Protein AF-A0A0J7YPS7-F1 (afdb_monomer_lite)

Foldseek 3Di:
DFDDQADALDKDKWKKKKFKFQAQPLADDDVVVVVLQLVLLVQLCVLLVHDSLQWAPFDWDDPDNGMTMTMTIGHADPDPPGDGRVSSNVSLQVLLQDLPRSNCVDDRNVRADHPVTDMDMDIFMWGDHHDRDIDTDPDSVDHRPPDPPPPPDDDDDPPPPVVVVVVVVVVVVVVVVVVVVVVVVVVVVPPD

Secondary structure (DSSP, 8-state):
-----SSTT-EEEEEEEEEEE--SGGGS--THHHHHHHHHHHHHHHHHT--GGGEEEEEEEE-SSS-EEEEEEEPPPSSSSSPPHHHHHHHHHHHHH-TT-TTTTSGGGGGBPSSSP-EEEEEEEEEEEETTEEEEESSTT-PPPS-TT-TTS-S--TTTHHHHHHHHHHHHHHHHHHHHHHHHHHHGGG--

Organism: Beta vulgaris subsp. vulgaris (NCBI:txid3555)

Radius of gyration: 23.75 Å; chains: 1; bounding box: 94×26×40 Å

Sequence (192 aa):
SFPDINSIGVAFNSWSVALTVFCATCLHPDDQHHGMINDLRLAISSSLNVNEGRITGLQLLANGDITTRFSFLVLPRTSADDPEGDVVAELFSSLMQNISSDLRQNEILQYASPPPTQVTISVVLVRYCGPEVYRVIDDFSEQCPSGILATLANPFNVRSGIIVIILGGFLLAIGSSVLVCTLKKTGKTRYE

pLDDT: mean 80.15, std 17.98, range [37.0, 97.88]

Structure (mmCIF, N/CA/C/O backbone):
data_AF-A0A0J7YPS7-F1
#
_entry.id   AF-A0A0J7YPS7-F1
#
loop_
_atom_site.group_PDB
_atom_site.id
_atom_site.type_symbol
_atom_site.label_atom_id
_atom_site.label_alt_id
_atom_site.label_comp_id
_atom_site.label_asym_id
_atom_site.label_entity_id
_atom_site.label_seq_id
_atom_site.pdbx_PDB_ins_code
_atom_site.Cartn_x
_atom_site.Cartn_y
_atom_site.Cartn_z
_atom_site.occupancy
_atom_site.B_iso_or_equiv
_atom_site.auth_seq_id
_atom_site.auth_comp_id
_atom_site.auth_asym_id
_atom_site.auth_atom_id
_atom_site.pdbx_PDB_model_num
ATOM 1 N N . SER A 1 1 ? -17.293 -1.741 17.509 1.00 73.25 1 SER A N 1
ATOM 2 C CA . SER A 1 1 ? -16.343 -0.684 17.907 1.00 73.25 1 SER A CA 1
ATOM 3 C C . SER A 1 1 ? -15.223 -0.661 16.889 1.00 73.25 1 SER A C 1
ATOM 5 O O . SER A 1 1 ? -14.865 -1.724 16.396 1.00 73.25 1 SER A O 1
ATOM 7 N N . PHE A 1 2 ? -14.725 0.521 16.529 1.00 83.94 2 PHE A N 1
ATOM 8 C CA . PHE A 1 2 ? -13.574 0.642 15.630 1.00 83.94 2 PHE A CA 1
ATOM 9 C C . PHE A 1 2 ? -12.277 0.338 16.391 1.00 83.94 2 PHE A C 1
ATOM 11 O O . PHE A 1 2 ? -12.229 0.594 17.599 1.00 83.94 2 PHE A O 1
ATOM 18 N N . PRO A 1 3 ? -11.256 -0.235 15.732 1.00 80.88 3 PRO A N 1
ATOM 19 C CA . PRO A 1 3 ? -9.961 -0.439 16.361 1.00 80.88 3 PRO A CA 1
ATOM 20 C C . PRO A 1 3 ? -9.304 0.909 16.662 1.00 80.88 3 PRO A C 1
ATOM 22 O O . PRO A 1 3 ? -9.402 1.856 15.880 1.00 80.88 3 PRO A O 1
ATOM 25 N N . ASP A 1 4 ? -8.612 0.983 17.795 1.00 84.25 4 ASP A N 1
ATOM 26 C CA . ASP A 1 4 ? -7.759 2.122 18.100 1.00 84.25 4 ASP A CA 1
ATOM 27 C C . ASP A 1 4 ? -6.447 1.988 17.324 1.00 84.25 4 ASP A C 1
ATOM 29 O O . ASP A 1 4 ? -5.548 1.242 17.710 1.00 84.25 4 ASP A O 1
ATOM 33 N N . ILE A 1 5 ? -6.371 2.692 16.197 1.00 87.88 5 ILE A N 1
ATOM 34 C CA . ILE A 1 5 ? -5.200 2.679 15.317 1.00 87.88 5 ILE A CA 1
ATOM 35 C C . ILE A 1 5 ? -4.160 3.751 15.675 1.00 87.88 5 ILE A C 1
ATOM 37 O O . ILE A 1 5 ? -3.110 3.793 15.045 1.00 87.88 5 ILE A O 1
ATOM 41 N N . ASN A 1 6 ? -4.437 4.600 16.675 1.00 86.38 6 ASN A N 1
ATOM 42 C CA . ASN A 1 6 ? -3.617 5.766 17.028 1.00 86.38 6 ASN A CA 1
ATOM 43 C C . ASN A 1 6 ? -2.982 5.666 18.427 1.00 86.38 6 ASN A C 1
ATOM 45 O O . ASN A 1 6 ? -2.228 6.556 18.828 1.00 86.38 6 ASN A O 1
ATOM 49 N N . SER A 1 7 ? -3.266 4.606 19.185 1.00 87.94 7 SER A N 1
ATOM 50 C CA . SER A 1 7 ? -2.617 4.341 20.471 1.00 87.94 7 SER A CA 1
ATOM 51 C C . SER A 1 7 ? -1.312 3.570 20.301 1.00 87.94 7 SER A C 1
ATOM 53 O O . SER A 1 7 ? -1.265 2.487 19.714 1.00 87.94 7 SER A O 1
ATOM 55 N N . ILE A 1 8 ? -0.222 4.136 20.829 1.00 87.12 8 ILE A N 1
ATOM 56 C CA . ILE A 1 8 ? 1.128 3.564 20.712 1.00 87.12 8 ILE A CA 1
ATOM 57 C C . ILE A 1 8 ? 1.156 2.150 21.299 1.00 87.12 8 ILE A C 1
ATOM 59 O O . ILE A 1 8 ? 0.712 1.915 22.420 1.00 87.12 8 ILE A O 1
ATOM 63 N N . GLY A 1 9 ? 1.712 1.211 20.532 1.00 84.69 9 GLY A N 1
ATOM 64 C CA . GLY A 1 9 ? 1.860 -0.192 20.910 1.00 84.69 9 GLY A CA 1
ATOM 65 C C . GLY A 1 9 ? 0.639 -1.063 20.612 1.00 84.69 9 GLY A C 1
ATOM 66 O O . GLY A 1 9 ? 0.748 -2.289 20.697 1.00 84.69 9 GLY A O 1
ATOM 67 N N . VAL A 1 10 ? -0.497 -0.480 20.215 1.00 90.06 10 VAL A N 1
ATOM 68 C CA . VAL A 1 10 ? -1.675 -1.259 19.822 1.00 90.06 10 VAL A CA 1
ATOM 69 C C . VAL A 1 10 ? -1.398 -1.966 18.500 1.00 90.06 10 VAL A C 1
ATOM 71 O O . VAL A 1 10 ? -0.907 -1.367 17.542 1.00 90.06 10 VAL A O 1
ATOM 74 N N . ALA A 1 11 ? -1.688 -3.268 18.482 1.00 92.25 11 ALA A N 1
ATOM 75 C CA . ALA A 1 11 ? -1.610 -4.105 17.298 1.00 92.25 11 ALA A CA 1
ATOM 76 C C . ALA A 1 11 ? -3.011 -4.394 16.753 1.00 92.25 11 ALA A C 1
ATOM 78 O O . ALA A 1 11 ? -3.936 -4.657 17.523 1.00 92.25 11 ALA A O 1
ATOM 79 N N . PHE A 1 12 ? -3.158 -4.370 15.435 1.00 94.12 12 PHE A N 1
ATOM 80 C CA . PHE A 1 12 ? -4.422 -4.595 14.744 1.00 94.12 12 PHE A CA 1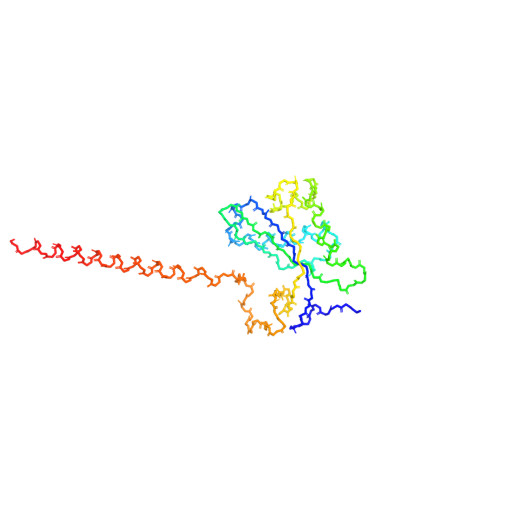
ATOM 81 C C . PHE A 1 12 ? -4.176 -5.155 13.339 1.00 94.12 12 PHE A C 1
ATOM 83 O O . PHE A 1 12 ? -3.093 -5.011 12.771 1.00 94.12 12 PHE A O 1
ATOM 90 N N . ASN A 1 13 ? -5.189 -5.813 12.777 1.00 95.12 13 ASN A N 1
ATOM 91 C CA . ASN A 1 13 ? -5.117 -6.326 11.412 1.00 95.12 13 ASN A CA 1
ATOM 92 C C . ASN A 1 13 ? -5.213 -5.178 10.406 1.00 95.12 13 ASN A C 1
ATOM 94 O O . ASN A 1 13 ? -5.967 -4.233 10.606 1.00 95.12 13 ASN A O 1
ATOM 98 N N . SER A 1 14 ? -4.472 -5.290 9.317 1.00 96.62 14 SER A N 1
ATOM 99 C CA . SER A 1 14 ? -4.429 -4.340 8.210 1.00 96.62 14 SER A CA 1
ATOM 100 C C . SER A 1 14 ? -4.312 -5.112 6.896 1.00 96.62 14 SER A C 1
ATOM 102 O O . SER A 1 14 ? -4.042 -6.316 6.904 1.00 96.62 14 SER A O 1
ATOM 104 N N . TRP A 1 15 ? -4.499 -4.443 5.763 1.00 97.88 15 TRP A N 1
ATOM 105 C CA . TRP A 1 15 ? -4.388 -5.066 4.446 1.00 97.88 15 TRP A CA 1
ATOM 106 C C . TRP A 1 15 ? -3.149 -4.544 3.739 1.00 97.88 15 TRP A C 1
ATOM 108 O O . TRP A 1 15 ? -3.032 -3.354 3.464 1.00 97.88 15 TRP A O 1
ATOM 118 N N . SER A 1 16 ? -2.213 -5.438 3.447 1.00 96.94 16 SER A N 1
ATOM 119 C CA . SER A 1 16 ? -1.073 -5.144 2.593 1.00 96.94 16 SER A CA 1
ATOM 120 C C . SER A 1 16 ? -1.460 -5.383 1.143 1.00 96.94 16 SER A C 1
ATOM 122 O O . SER A 1 16 ? -1.890 -6.478 0.780 1.00 96.94 16 SER A O 1
ATOM 124 N N . VAL A 1 17 ? -1.282 -4.352 0.325 1.00 97.75 17 VAL A N 1
ATOM 125 C CA . VAL A 1 17 ? -1.472 -4.401 -1.122 1.00 97.75 17 VAL A CA 1
ATOM 126 C C . VAL A 1 17 ? -0.105 -4.263 -1.769 1.00 97.75 17 VAL A C 1
ATOM 128 O O . VAL A 1 17 ? 0.655 -3.358 -1.427 1.00 97.75 17 VAL A O 1
ATOM 131 N N . ALA A 1 18 ? 0.228 -5.164 -2.689 1.00 96.38 18 ALA A N 1
ATOM 132 C CA . ALA A 1 18 ? 1.501 -5.139 -3.394 1.00 96.38 18 ALA A CA 1
ATOM 133 C C . ALA A 1 18 ? 1.355 -5.506 -4.872 1.00 96.38 18 ALA A C 1
ATOM 135 O O . ALA A 1 18 ? 0.574 -6.384 -5.230 1.00 96.38 18 ALA A O 1
ATOM 136 N N . LEU A 1 19 ? 2.162 -4.884 -5.728 1.00 95.50 19 LEU A N 1
ATOM 137 C CA . LEU A 1 19 ? 2.292 -5.245 -7.139 1.00 95.50 19 LEU A CA 1
ATOM 138 C C . LEU A 1 19 ? 3.728 -5.034 -7.628 1.00 95.50 19 LEU A C 1
ATOM 140 O O . LEU A 1 19 ? 4.533 -4.357 -6.987 1.00 95.50 19 LEU A O 1
ATOM 144 N N . THR A 1 20 ? 4.055 -5.630 -8.772 1.00 93.44 20 THR A N 1
ATOM 145 C CA . THR A 1 20 ? 5.364 -5.446 -9.411 1.00 93.44 20 THR A CA 1
ATOM 146 C C . THR A 1 20 ? 5.259 -4.405 -10.519 1.00 93.44 20 THR A C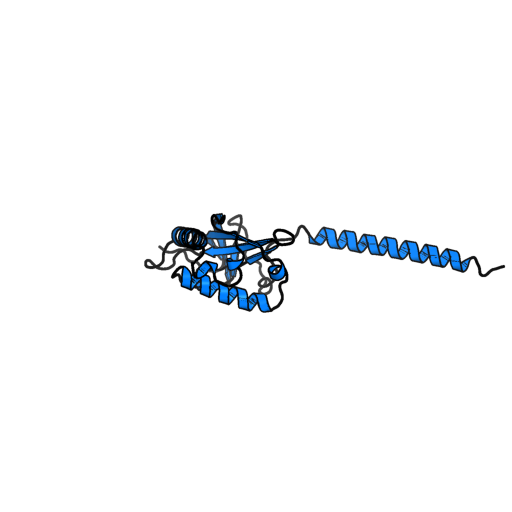 1
ATOM 148 O O . THR A 1 20 ? 4.399 -4.517 -11.393 1.00 93.44 20 THR A O 1
ATOM 151 N N . VAL A 1 21 ? 6.152 -3.419 -10.493 1.00 92.44 21 VAL A N 1
ATOM 152 C CA . VAL A 1 21 ? 6.313 -2.407 -11.543 1.00 92.44 21 VAL A CA 1
ATOM 153 C C . VAL A 1 21 ? 7.668 -2.566 -12.233 1.00 92.44 21 VAL A C 1
ATOM 155 O O . VAL A 1 21 ? 8.654 -2.961 -11.609 1.00 92.44 21 VAL A O 1
ATOM 158 N N . PHE A 1 22 ? 7.724 -2.255 -13.525 1.00 90.50 22 PHE A N 1
ATOM 159 C CA . PHE A 1 22 ? 8.925 -2.333 -14.357 1.00 90.50 22 PHE A CA 1
ATOM 160 C C . PHE A 1 22 ? 9.576 -0.954 -14.461 1.00 90.50 22 PHE A C 1
ATOM 162 O O . PHE A 1 22 ? 9.423 -0.254 -15.460 1.00 90.50 22 PHE A O 1
ATOM 169 N N . CYS A 1 23 ? 10.272 -0.541 -13.404 1.00 82.94 23 CYS A N 1
ATOM 170 C CA . CYS A 1 23 ? 10.919 0.763 -13.341 1.00 82.94 23 CYS A CA 1
ATOM 171 C C . CYS A 1 23 ? 12.331 0.658 -12.752 1.00 82.94 23 CYS A C 1
ATOM 173 O O . CYS A 1 23 ? 12.502 0.573 -11.537 1.00 82.94 23 CYS A O 1
ATOM 175 N N . ALA A 1 24 ? 13.347 0.718 -13.618 1.00 72.50 24 ALA A N 1
ATOM 176 C CA . ALA A 1 24 ? 14.755 0.673 -13.216 1.00 72.50 24 ALA A CA 1
ATOM 177 C C . ALA A 1 24 ? 15.210 1.954 -12.490 1.00 72.50 24 ALA A C 1
ATOM 179 O O . ALA A 1 24 ? 16.005 1.897 -11.559 1.00 72.50 24 ALA A O 1
ATOM 180 N N . THR A 1 25 ? 14.680 3.119 -12.872 1.00 69.94 25 THR A N 1
ATOM 181 C CA . THR A 1 25 ? 15.015 4.411 -12.241 1.00 69.94 25 THR A CA 1
ATOM 182 C C . THR A 1 25 ? 14.403 4.564 -10.850 1.00 69.94 25 THR A C 1
ATOM 184 O O . THR A 1 25 ? 14.927 5.301 -10.023 1.00 69.94 25 THR A O 1
ATOM 187 N N . CYS A 1 26 ? 13.346 3.807 -10.553 1.00 68.06 26 CYS A N 1
ATOM 188 C CA . CYS A 1 26 ? 12.707 3.761 -9.241 1.00 68.06 26 CYS A CA 1
ATOM 189 C C . CYS A 1 26 ? 13.532 2.983 -8.195 1.00 68.06 26 CYS A C 1
ATOM 191 O O . CYS A 1 26 ? 13.104 2.835 -7.057 1.00 68.06 26 CYS A O 1
ATOM 193 N N . LEU A 1 27 ? 14.700 2.450 -8.578 1.00 62.12 27 LEU A N 1
ATOM 194 C CA . LEU A 1 27 ? 15.610 1.713 -7.698 1.00 62.12 27 LEU A CA 1
ATOM 195 C C . LEU A 1 27 ? 16.600 2.627 -6.959 1.00 62.12 27 LEU A C 1
ATOM 197 O O . LEU A 1 27 ? 17.421 2.124 -6.193 1.00 62.12 27 LEU A O 1
ATOM 201 N N . HIS A 1 28 ? 16.617 3.935 -7.234 1.00 63.38 28 HIS A N 1
ATOM 202 C CA . HIS A 1 28 ? 17.607 4.867 -6.682 1.00 63.38 28 HIS A CA 1
ATOM 203 C C . HIS A 1 28 ? 16.918 5.875 -5.756 1.00 63.38 28 HIS A C 1
ATOM 205 O O . HIS A 1 28 ? 16.325 6.839 -6.244 1.00 63.38 28 HIS A O 1
ATOM 211 N N . PRO A 1 29 ? 16.937 5.636 -4.429 1.00 56.12 29 PRO A N 1
ATOM 212 C CA . PRO A 1 29 ? 16.312 6.510 -3.448 1.00 56.12 29 PRO A CA 1
ATOM 213 C C . PRO A 1 29 ? 17.097 7.817 -3.291 1.00 56.12 29 PRO A C 1
ATOM 215 O O . PRO A 1 29 ? 17.833 7.995 -2.328 1.00 56.12 29 PRO A O 1
ATOM 218 N N . ASP A 1 30 ? 16.93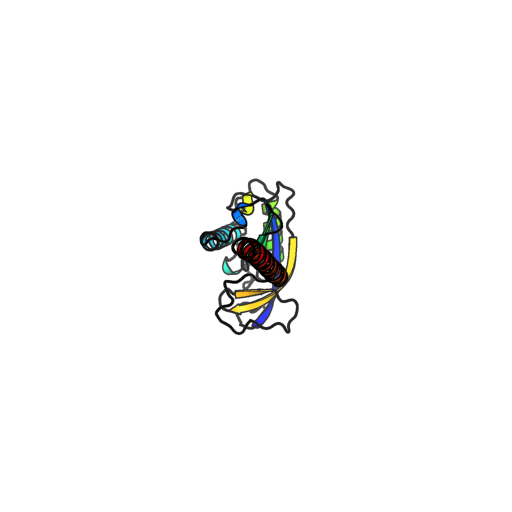8 8.733 -4.243 1.00 58.09 30 ASP A N 1
ATOM 219 C CA . ASP A 1 30 ? 17.311 10.139 -4.074 1.00 58.09 30 ASP A CA 1
ATOM 220 C C . ASP A 1 30 ? 16.169 10.891 -3.362 1.00 58.09 30 ASP A C 1
ATOM 222 O O . ASP A 1 30 ? 15.033 10.411 -3.331 1.00 58.09 30 ASP A O 1
ATOM 226 N N . ASP A 1 31 ? 16.429 12.092 -2.830 1.00 52.34 31 ASP A N 1
ATOM 227 C CA . ASP A 1 31 ? 15.460 12.921 -2.081 1.00 52.34 31 ASP A CA 1
ATOM 228 C C . ASP A 1 31 ? 14.112 13.149 -2.807 1.00 52.34 31 ASP A C 1
ATOM 230 O O . ASP A 1 31 ? 13.090 13.408 -2.169 1.00 52.34 31 ASP A O 1
ATOM 234 N N . GLN A 1 32 ? 14.070 12.974 -4.134 1.00 57.16 32 GLN A N 1
ATOM 235 C CA . GLN A 1 32 ? 12.839 12.986 -4.934 1.00 57.16 32 GLN A CA 1
ATOM 236 C C . GLN A 1 32 ? 11.829 11.889 -4.535 1.00 57.16 32 GLN A C 1
ATOM 238 O O . GLN A 1 32 ? 10.626 12.070 -4.726 1.00 57.16 32 GLN A O 1
ATOM 243 N N . HIS A 1 33 ? 12.274 10.786 -3.920 1.00 67.06 33 HIS A N 1
ATOM 244 C CA . HIS A 1 33 ? 11.397 9.689 -3.499 1.00 67.06 33 HIS A CA 1
ATOM 245 C C . HIS A 1 33 ? 10.397 10.088 -2.409 1.00 67.06 33 HIS A C 1
ATOM 247 O O . HIS A 1 33 ? 9.283 9.570 -2.402 1.00 67.06 33 HIS A O 1
ATOM 253 N N . HIS A 1 34 ? 10.746 11.015 -1.511 1.00 64.81 34 HIS A N 1
ATOM 254 C CA . HIS A 1 34 ? 9.825 11.441 -0.449 1.00 64.81 34 HIS A CA 1
ATOM 255 C C . HIS A 1 34 ? 8.638 12.244 -0.990 1.00 64.81 34 HIS A C 1
ATOM 257 O O . HIS A 1 34 ? 7.510 12.029 -0.550 1.00 64.81 34 HIS A O 1
ATOM 263 N N . GLY A 1 35 ? 8.877 13.130 -1.964 1.00 73.56 35 GLY A N 1
ATOM 264 C CA . GLY A 1 35 ? 7.804 13.852 -2.655 1.00 73.56 35 GLY A CA 1
ATOM 265 C C . GLY A 1 35 ? 6.890 12.890 -3.410 1.00 73.56 35 GLY A C 1
ATOM 266 O O . GLY A 1 35 ? 5.684 12.880 -3.187 1.00 73.56 35 GLY A O 1
ATOM 267 N N . MET A 1 36 ? 7.493 11.980 -4.183 1.00 78.62 36 MET A N 1
ATOM 268 C CA . MET A 1 36 ? 6.759 10.983 -4.964 1.00 78.62 36 MET A CA 1
ATOM 269 C C . MET A 1 36 ? 5.890 10.060 -4.094 1.00 78.62 36 MET A C 1
ATOM 271 O O . MET A 1 36 ? 4.787 9.705 -4.497 1.00 78.62 36 MET A O 1
ATOM 275 N N . ILE A 1 37 ? 6.346 9.671 -2.895 1.00 83.06 37 ILE A N 1
ATOM 276 C CA . ILE A 1 37 ? 5.547 8.840 -1.977 1.00 83.06 37 ILE A CA 1
ATOM 277 C C . ILE A 1 37 ? 4.286 9.577 -1.512 1.00 83.06 37 ILE A C 1
ATOM 279 O O . ILE A 1 37 ? 3.216 8.969 -1.478 1.00 83.06 37 ILE A O 1
ATOM 283 N N . ASN A 1 38 ? 4.389 10.864 -1.176 1.00 84.81 38 ASN A N 1
ATOM 284 C CA . ASN A 1 38 ? 3.234 11.655 -0.747 1.00 84.81 38 ASN A CA 1
ATOM 285 C C . ASN A 1 38 ? 2.250 11.889 -1.898 1.00 84.81 38 ASN A C 1
ATOM 287 O O . ASN A 1 38 ? 1.049 11.688 -1.719 1.00 84.81 38 ASN A O 1
ATOM 291 N N . ASP A 1 39 ? 2.749 12.228 -3.087 1.00 87.44 39 ASP A N 1
ATOM 292 C CA . ASP A 1 39 ? 1.908 12.428 -4.272 1.00 87.44 39 ASP A CA 1
ATOM 293 C C . ASP A 1 39 ? 1.187 11.131 -4.660 1.00 87.44 39 ASP A C 1
ATOM 295 O O . ASP A 1 39 ? -0.014 11.123 -4.933 1.00 87.44 39 ASP A O 1
ATOM 299 N N . LEU A 1 40 ? 1.882 9.995 -4.571 1.00 90.00 40 LEU A N 1
ATOM 300 C CA . LEU A 1 40 ? 1.293 8.683 -4.802 1.00 90.00 40 LEU A CA 1
ATOM 301 C C . LEU A 1 40 ? 0.258 8.311 -3.731 1.00 90.00 40 LEU A C 1
ATOM 303 O O . LEU A 1 40 ? -0.788 7.752 -4.061 1.00 90.00 40 LEU A O 1
ATOM 307 N N . ARG A 1 41 ? 0.506 8.642 -2.456 1.00 91.88 41 ARG A N 1
ATOM 308 C CA . ARG A 1 41 ? -0.469 8.464 -1.366 1.00 91.88 41 ARG A CA 1
ATOM 309 C C . ARG A 1 41 ? -1.757 9.230 -1.657 1.00 91.88 41 ARG A C 1
ATOM 311 O O . ARG A 1 41 ? -2.843 8.667 -1.516 1.00 91.88 41 ARG A O 1
ATOM 318 N N . LEU A 1 42 ? -1.631 10.484 -2.091 1.00 92.00 42 LEU A N 1
ATOM 319 C CA . LEU A 1 42 ? -2.745 11.349 -2.481 1.00 92.00 42 LEU A CA 1
ATOM 320 C C . LEU A 1 42 ? -3.486 10.813 -3.711 1.00 92.00 42 LEU A C 1
ATOM 322 O O . LEU A 1 42 ? -4.714 10.750 -3.713 1.00 92.00 42 LEU A O 1
ATOM 326 N N . ALA A 1 43 ? -2.761 10.371 -4.738 1.00 92.06 43 ALA A N 1
ATOM 327 C CA . ALA A 1 43 ? -3.358 9.808 -5.944 1.00 92.06 43 ALA A CA 1
ATOM 328 C C . ALA A 1 43 ? -4.151 8.525 -5.646 1.00 92.06 43 ALA A C 1
ATOM 330 O O . ALA A 1 43 ? -5.273 8.358 -6.132 1.00 92.06 43 ALA A O 1
ATOM 331 N N . ILE A 1 44 ? -3.601 7.634 -4.813 1.00 94.88 44 ILE A N 1
ATOM 332 C CA . ILE A 1 44 ? -4.272 6.400 -4.384 1.00 94.88 44 ILE A CA 1
ATOM 333 C C . ILE A 1 44 ? -5.506 6.728 -3.549 1.00 94.88 44 ILE A C 1
ATOM 335 O O . ILE A 1 44 ? -6.583 6.204 -3.824 1.00 94.88 44 ILE A O 1
ATOM 339 N N . SER A 1 45 ? -5.372 7.600 -2.547 1.00 94.69 45 SER A N 1
ATOM 340 C CA . SER A 1 45 ? -6.484 7.945 -1.659 1.00 94.69 45 SER A CA 1
ATOM 341 C C . SER A 1 45 ? -7.635 8.607 -2.419 1.00 94.69 45 SER A C 1
ATOM 343 O O . SER A 1 45 ? -8.790 8.219 -2.242 1.00 94.69 45 SER A O 1
ATOM 345 N N . SER A 1 46 ? -7.319 9.514 -3.349 1.00 94.38 46 SER A N 1
ATOM 346 C CA . SER A 1 46 ? -8.293 10.158 -4.229 1.00 94.38 46 SER A CA 1
ATOM 347 C C . SER A 1 46 ? -8.963 9.163 -5.180 1.00 94.38 46 SER A C 1
ATOM 349 O O . SER A 1 46 ? -10.190 9.138 -5.256 1.00 94.38 46 SER A O 1
ATOM 351 N N . SER A 1 47 ? -8.190 8.295 -5.842 1.00 94.88 47 SER A N 1
ATOM 352 C CA . SER A 1 47 ? -8.727 7.303 -6.790 1.00 94.88 47 SER A CA 1
ATOM 353 C C . SER A 1 47 ? -9.640 6.275 -6.119 1.00 94.88 47 SER A C 1
ATOM 355 O O . SER A 1 47 ? -10.586 5.785 -6.732 1.00 94.88 47 SER A O 1
ATOM 357 N N . LEU A 1 48 ? -9.351 5.931 -4.861 1.00 94.50 48 LEU A N 1
ATOM 358 C CA . LEU A 1 48 ? -10.127 4.971 -4.075 1.00 94.50 48 LEU A CA 1
ATOM 359 C C . LEU A 1 48 ? -11.235 5.631 -3.242 1.00 94.50 48 LEU A C 1
ATOM 361 O O . LEU A 1 48 ? -12.021 4.916 -2.624 1.00 94.50 48 LEU A O 1
ATOM 365 N N . ASN A 1 49 ? -11.304 6.966 -3.229 1.00 93.88 49 ASN A N 1
ATOM 366 C CA . ASN A 1 49 ? -12.199 7.754 -2.383 1.00 93.88 49 ASN A CA 1
ATOM 367 C C . ASN A 1 49 ? -12.117 7.348 -0.897 1.00 93.88 49 ASN A C 1
ATOM 369 O O . ASN A 1 49 ? -13.122 7.049 -0.251 1.00 93.88 49 ASN A O 1
ATOM 373 N N . VAL A 1 50 ? -10.895 7.301 -0.364 1.00 93.88 50 VAL A N 1
ATOM 374 C CA . VAL A 1 50 ? -10.610 6.945 1.034 1.00 93.88 50 VAL A CA 1
ATOM 375 C C . VAL A 1 50 ? -9.792 8.027 1.719 1.00 93.88 50 VAL A C 1
ATOM 377 O O . VAL A 1 50 ? -9.032 8.748 1.079 1.00 93.88 50 VAL A O 1
ATOM 380 N N . ASN A 1 51 ? -9.914 8.120 3.044 1.00 92.38 51 ASN A N 1
ATOM 381 C CA . ASN A 1 51 ? -9.084 9.022 3.834 1.00 92.38 51 ASN A CA 1
ATOM 382 C C . ASN A 1 51 ? -7.587 8.720 3.621 1.00 92.38 51 ASN A C 1
ATOM 384 O O . ASN A 1 51 ? -7.151 7.578 3.769 1.00 92.38 51 ASN A O 1
ATOM 388 N N . GLU A 1 52 ? -6.803 9.755 3.317 1.00 90.75 52 GLU A N 1
ATOM 389 C CA . GLU A 1 52 ? -5.365 9.647 3.047 1.00 90.75 52 GLU A CA 1
ATOM 390 C C . GLU A 1 52 ? -4.592 8.980 4.193 1.00 90.75 52 GLU A C 1
ATOM 392 O O . GLU A 1 52 ? -3.733 8.138 3.946 1.00 90.75 52 GLU A O 1
ATOM 397 N N . GLY A 1 53 ? -4.952 9.271 5.447 1.00 89.88 53 GLY A N 1
ATOM 398 C CA . GLY A 1 53 ? -4.314 8.698 6.633 1.00 89.88 53 GLY A CA 1
ATOM 399 C C . GLY A 1 53 ? -4.509 7.186 6.780 1.00 89.88 53 GLY A C 1
ATOM 400 O O . GLY A 1 53 ? -3.820 6.557 7.580 1.00 89.88 53 GLY A O 1
ATOM 401 N N . ARG A 1 54 ? -5.418 6.580 6.002 1.00 93.06 54 ARG A N 1
ATOM 402 C CA . ARG A 1 54 ? -5.592 5.122 5.948 1.00 93.06 54 ARG A CA 1
ATOM 403 C C . ARG A 1 54 ? -4.643 4.438 4.974 1.00 93.06 54 ARG A C 1
ATOM 405 O O . ARG A 1 54 ? -4.483 3.225 5.079 1.00 93.06 54 ARG A O 1
ATOM 412 N N . ILE A 1 55 ? -4.025 5.178 4.057 1.00 94.56 55 ILE A N 1
ATOM 413 C CA . ILE A 1 55 ? -3.020 4.661 3.128 1.00 94.56 55 ILE A CA 1
ATOM 414 C C . ILE A 1 55 ? -1.646 4.977 3.712 1.00 94.56 55 ILE A C 1
ATOM 416 O O . ILE A 1 55 ? -1.216 6.124 3.750 1.00 94.56 55 ILE A O 1
ATOM 420 N N . THR A 1 56 ? -0.944 3.960 4.201 1.00 93.19 56 THR A N 1
ATOM 421 C CA . THR A 1 56 ? 0.349 4.143 4.878 1.00 93.19 56 THR A CA 1
ATOM 422 C C . THR A 1 56 ? 1.357 3.079 4.465 1.00 93.19 56 THR A C 1
ATOM 424 O O . THR A 1 56 ? 1.050 2.193 3.671 1.00 93.19 56 THR A O 1
ATOM 427 N N . GLY A 1 57 ? 2.587 3.162 4.975 1.00 89.12 57 GLY A N 1
ATOM 428 C CA . GLY A 1 57 ? 3.622 2.157 4.734 1.00 89.12 57 GLY A CA 1
ATOM 429 C C . GLY A 1 57 ? 3.960 1.968 3.254 1.00 89.12 57 GLY A C 1
ATOM 430 O O . GLY A 1 57 ? 4.308 0.857 2.857 1.00 89.12 57 GLY A O 1
ATOM 431 N N . LEU A 1 58 ? 3.820 3.029 2.452 1.00 90.94 58 LEU A N 1
ATOM 432 C CA . LEU A 1 58 ? 4.185 3.052 1.038 1.00 90.94 58 LEU A CA 1
ATOM 433 C C . LEU A 1 58 ? 5.675 2.754 0.887 1.00 90.94 58 LEU A C 1
ATOM 435 O O . LEU A 1 58 ? 6.521 3.425 1.475 1.00 90.94 58 LEU A O 1
ATOM 439 N N . GLN A 1 59 ? 5.984 1.721 0.114 1.00 87.38 59 GLN A N 1
ATOM 440 C CA . GLN A 1 59 ? 7.336 1.221 -0.076 1.00 87.38 59 GLN A CA 1
ATOM 441 C C . GLN A 1 59 ? 7.572 0.850 -1.533 1.00 87.38 59 GLN A C 1
ATOM 443 O O . GLN A 1 59 ? 6.707 0.288 -2.211 1.00 87.38 59 GLN A O 1
ATOM 448 N N . LEU A 1 60 ? 8.791 1.140 -1.973 1.00 85.81 60 LEU A N 1
ATOM 449 C CA . LEU A 1 60 ? 9.344 0.748 -3.257 1.00 85.81 60 LEU A CA 1
ATOM 450 C C . LEU A 1 60 ? 10.608 -0.050 -2.980 1.00 85.81 60 LEU A C 1
ATOM 452 O O . LEU A 1 60 ? 11.630 0.496 -2.575 1.00 85.81 60 LEU A O 1
ATOM 456 N N . LEU A 1 61 ? 10.507 -1.365 -3.135 1.00 84.81 61 LEU A N 1
ATOM 457 C CA . LEU A 1 61 ? 11.599 -2.285 -2.850 1.00 84.81 61 LEU A CA 1
ATOM 458 C C . LEU A 1 61 ? 12.106 -2.887 -4.152 1.00 84.81 61 LEU A C 1
ATOM 460 O O . LEU A 1 61 ? 11.334 -3.471 -4.911 1.00 84.81 61 LEU A O 1
ATOM 464 N N . ALA A 1 62 ? 13.409 -2.784 -4.396 1.00 82.56 62 ALA A N 1
ATOM 465 C CA . ALA A 1 62 ? 14.055 -3.455 -5.515 1.00 82.56 62 ALA A CA 1
ATOM 466 C C . ALA A 1 62 ? 13.735 -4.961 -5.500 1.00 82.56 62 ALA A C 1
ATOM 468 O O . ALA A 1 62 ? 1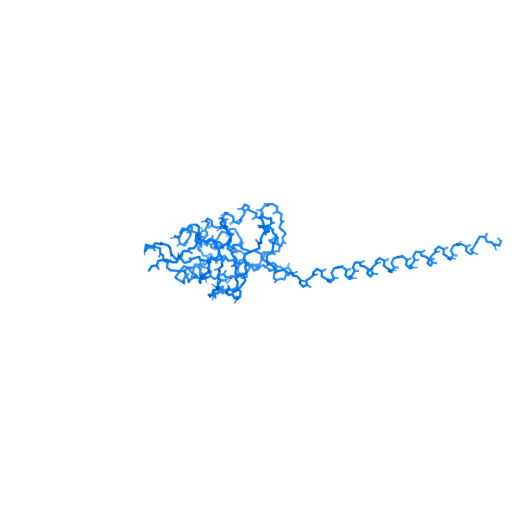3.944 -5.639 -4.494 1.00 82.56 62 ALA A O 1
ATOM 469 N N . ASN A 1 63 ? 13.229 -5.483 -6.616 1.00 81.25 63 ASN A N 1
ATOM 470 C CA . ASN A 1 63 ? 12.865 -6.888 -6.794 1.00 81.25 63 ASN A CA 1
ATOM 471 C C . ASN A 1 63 ? 13.476 -7.442 -8.090 1.00 81.25 63 ASN A C 1
ATOM 473 O O . ASN A 1 63 ? 12.778 -8.040 -8.907 1.00 81.25 63 ASN A O 1
ATOM 477 N N . GLY A 1 64 ? 14.763 -7.172 -8.308 1.00 79.44 64 GLY A N 1
ATOM 478 C CA . GLY A 1 64 ? 15.502 -7.483 -9.533 1.00 79.44 64 GLY A CA 1
ATOM 479 C C . GLY A 1 64 ? 16.148 -6.238 -10.142 1.00 79.44 64 GLY A C 1
ATOM 480 O O . GLY A 1 64 ? 16.092 -5.157 -9.561 1.00 79.44 64 GLY A O 1
ATOM 481 N N . ASP A 1 65 ? 16.750 -6.397 -11.321 1.00 79.50 65 ASP A N 1
ATOM 482 C CA . ASP A 1 65 ? 17.545 -5.336 -11.962 1.00 79.50 65 ASP A CA 1
ATOM 483 C C . ASP A 1 65 ? 16.688 -4.222 -12.587 1.00 79.50 65 ASP A C 1
ATOM 485 O O . ASP A 1 65 ? 17.153 -3.101 -12.773 1.00 79.50 65 ASP A O 1
ATOM 489 N N . ILE A 1 66 ? 15.434 -4.526 -12.934 1.00 83.62 66 ILE A N 1
ATOM 490 C CA . ILE A 1 66 ? 14.510 -3.598 -13.615 1.00 83.62 66 ILE A CA 1
ATOM 491 C C . ILE A 1 66 ? 13.105 -3.592 -13.003 1.00 83.62 66 ILE A C 1
ATOM 493 O O . ILE A 1 66 ? 12.191 -2.955 -13.528 1.00 83.62 66 ILE A O 1
ATOM 497 N N . THR A 1 67 ? 12.913 -4.343 -11.925 1.00 87.44 67 THR A N 1
ATOM 498 C CA . THR A 1 67 ? 11.617 -4.588 -11.300 1.00 87.44 67 THR A CA 1
ATOM 499 C C . THR A 1 67 ? 11.634 -4.084 -9.873 1.00 87.44 67 THR A C 1
ATOM 501 O O . THR A 1 67 ? 12.542 -4.383 -9.100 1.00 87.44 67 THR A O 1
ATOM 504 N N . THR A 1 68 ? 10.578 -3.372 -9.509 1.00 89.12 68 THR A N 1
ATOM 505 C CA . THR A 1 68 ? 10.378 -2.829 -8.169 1.00 89.12 68 THR A CA 1
ATOM 506 C C . THR A 1 68 ? 9.058 -3.358 -7.643 1.00 89.12 68 THR A C 1
ATOM 508 O O . THR A 1 68 ? 8.040 -3.366 -8.336 1.00 89.12 68 THR A O 1
ATOM 511 N N . ARG A 1 69 ? 9.066 -3.842 -6.408 1.00 90.06 69 ARG A N 1
ATOM 512 C CA . ARG A 1 69 ? 7.854 -4.160 -5.672 1.00 90.06 69 ARG A CA 1
ATOM 513 C C . ARG A 1 69 ? 7.324 -2.871 -5.067 1.00 90.06 69 ARG A C 1
ATOM 515 O O . ARG A 1 69 ? 7.946 -2.302 -4.175 1.00 90.06 69 ARG A O 1
ATOM 522 N N . PHE A 1 70 ? 6.172 -2.445 -5.560 1.00 92.38 70 PHE A N 1
ATOM 523 C CA . PHE A 1 70 ? 5.379 -1.399 -4.946 1.00 92.38 70 PHE A CA 1
ATOM 524 C C . PHE A 1 70 ? 4.437 -2.027 -3.925 1.00 92.38 70 PHE A C 1
ATOM 526 O O . PHE A 1 70 ? 3.767 -3.016 -4.230 1.00 92.38 70 PHE A O 1
ATOM 533 N N . SER A 1 71 ? 4.384 -1.474 -2.718 1.00 94.31 71 SER A N 1
ATOM 534 C CA . SER A 1 71 ? 3.434 -1.920 -1.704 1.00 94.31 71 SER A CA 1
ATOM 535 C C . SER A 1 71 ? 2.997 -0.803 -0.776 1.00 94.31 71 SER A C 1
ATOM 537 O O . SER A 1 71 ? 3.758 0.125 -0.528 1.00 94.31 71 SER A O 1
ATOM 539 N N . PHE A 1 72 ? 1.800 -0.939 -0.220 1.00 95.69 72 PHE A N 1
ATOM 540 C CA . PHE A 1 72 ? 1.269 -0.072 0.824 1.00 95.69 72 PHE A CA 1
ATOM 541 C C . PHE A 1 72 ? 0.356 -0.863 1.762 1.00 95.69 72 PHE A C 1
ATOM 543 O O . PHE A 1 72 ? 0.014 -2.023 1.510 1.00 95.69 72 PHE A O 1
ATOM 550 N N . LEU A 1 73 ? -0.016 -0.230 2.867 1.00 96.62 73 LEU A N 1
ATOM 551 C CA . LEU A 1 73 ? -0.961 -0.726 3.852 1.00 96.62 73 LEU A CA 1
ATOM 552 C C . LEU A 1 73 ? -2.249 0.089 3.780 1.00 96.62 73 LEU A C 1
ATOM 554 O O . LEU A 1 73 ? -2.209 1.317 3.692 1.00 96.62 73 LEU A O 1
ATOM 558 N N . VAL A 1 74 ? -3.377 -0.602 3.886 1.00 97.44 74 VAL A N 1
ATOM 559 C CA . VAL A 1 74 ? -4.693 -0.010 4.109 1.00 97.44 74 VAL A CA 1
ATOM 560 C C . VAL A 1 74 ? -5.093 -0.282 5.548 1.00 97.44 74 VAL A C 1
ATOM 562 O O . VAL A 1 74 ? -5.347 -1.427 5.918 1.00 97.44 74 VAL A O 1
ATOM 565 N N . LEU A 1 75 ? -5.165 0.763 6.365 1.00 96.00 75 LEU A N 1
ATOM 566 C CA . LEU A 1 75 ? -5.590 0.649 7.756 1.00 96.00 75 LEU A CA 1
ATOM 567 C C . LEU A 1 75 ? -7.100 0.358 7.854 1.00 96.00 75 LEU A C 1
ATOM 569 O O . LEU A 1 75 ? -7.868 0.757 6.967 1.00 96.00 75 LEU A O 1
ATOM 573 N N . PRO A 1 76 ? -7.561 -0.288 8.941 1.00 95.50 76 PRO A N 1
ATOM 574 C CA . PRO A 1 76 ? -8.985 -0.444 9.228 1.00 95.50 76 PRO A CA 1
ATOM 575 C C . PRO A 1 76 ? -9.757 0.867 9.191 1.00 95.50 76 PRO A C 1
ATOM 577 O O . PRO A 1 76 ? -9.199 1.946 9.400 1.00 95.50 76 PRO A O 1
ATOM 580 N N . ARG A 1 77 ? -11.064 0.770 8.947 1.00 93.69 77 ARG A N 1
ATOM 581 C CA . ARG A 1 77 ? -11.930 1.941 9.049 1.00 93.69 77 ARG A CA 1
ATOM 582 C C . ARG A 1 77 ? -12.021 2.425 10.496 1.00 93.69 77 ARG A C 1
ATOM 584 O O . ARG A 1 77 ? -12.074 1.626 11.434 1.00 93.69 77 ARG A O 1
ATOM 591 N N . THR A 1 78 ? -12.083 3.740 10.662 1.00 89.75 78 THR A N 1
ATOM 592 C CA . THR A 1 78 ? -12.264 4.411 11.959 1.00 89.75 78 THR A CA 1
ATOM 593 C C . THR A 1 78 ? -13.640 5.061 12.093 1.00 89.75 78 THR A C 1
ATOM 595 O O . THR A 1 78 ? -14.007 5.489 13.187 1.00 89.75 78 THR A O 1
ATOM 598 N N . SER A 1 79 ? -14.416 5.096 11.006 1.00 88.56 79 SER A N 1
ATOM 599 C CA . SER A 1 79 ? -15.797 5.572 10.960 1.00 88.56 79 SER A CA 1
ATOM 600 C C . SER A 1 79 ? -16.709 4.559 10.257 1.00 88.56 79 SER A C 1
ATOM 602 O O . SER A 1 79 ? -16.241 3.647 9.576 1.00 88.56 79 SER A O 1
ATOM 604 N N . ALA A 1 80 ? -18.025 4.686 10.447 1.00 89.19 80 ALA A N 1
ATOM 605 C CA . ALA A 1 80 ? -18.999 3.787 9.821 1.00 89.19 80 ALA A CA 1
ATOM 606 C C . ALA A 1 80 ? -19.160 4.047 8.315 1.00 89.19 80 ALA A C 1
ATOM 608 O O . ALA A 1 80 ? -19.514 3.123 7.584 1.00 89.19 80 ALA A O 1
ATOM 609 N N . ASP A 1 81 ? -18.877 5.279 7.887 1.00 88.56 81 ASP A N 1
ATOM 610 C CA . ASP A 1 81 ? -19.016 5.747 6.507 1.00 88.56 81 ASP A CA 1
ATOM 611 C C . ASP A 1 81 ? -17.823 5.331 5.630 1.00 88.56 81 ASP A C 1
ATOM 613 O O . ASP A 1 81 ? -17.902 5.346 4.404 1.00 88.56 81 ASP A O 1
ATOM 617 N N . ASP A 1 82 ? -16.724 4.918 6.261 1.00 90.50 82 ASP A N 1
ATOM 618 C CA . ASP A 1 82 ? -15.519 4.450 5.592 1.00 90.50 82 ASP A CA 1
ATOM 619 C C . ASP A 1 82 ? -15.635 2.974 5.154 1.00 90.50 82 ASP A C 1
ATOM 621 O O . ASP A 1 82 ? -16.048 2.117 5.950 1.00 90.50 82 ASP A O 1
ATOM 625 N N . PRO A 1 83 ? -15.194 2.623 3.930 1.00 93.50 83 PRO A N 1
ATOM 626 C CA . PRO A 1 83 ? -15.147 1.232 3.484 1.00 93.50 83 PRO A CA 1
ATOM 627 C C . PRO A 1 83 ? -14.119 0.421 4.286 1.00 93.50 83 PRO A C 1
ATOM 629 O O . PRO A 1 83 ? -13.061 0.932 4.667 1.00 93.50 83 PRO A O 1
ATOM 632 N N . GLU A 1 84 ? -14.399 -0.862 4.523 1.00 94.94 84 GLU A N 1
ATOM 633 C CA . GLU A 1 84 ? -13.419 -1.776 5.125 1.00 94.94 84 GLU A CA 1
ATOM 634 C C . GLU A 1 84 ? -12.207 -1.979 4.206 1.00 94.94 84 GLU A C 1
ATOM 636 O O . GLU A 1 84 ? -12.274 -1.761 2.995 1.00 94.94 84 GLU A O 1
ATOM 641 N N . GLY A 1 85 ? -11.057 -2.329 4.786 1.00 94.25 85 GLY A N 1
ATOM 642 C CA . GLY A 1 85 ? -9.802 -2.340 4.031 1.00 94.25 85 GLY A CA 1
ATOM 643 C C . GLY A 1 85 ? -9.716 -3.427 2.954 1.00 94.25 85 GLY A C 1
ATOM 644 O O . GLY A 1 85 ? -9.010 -3.228 1.970 1.00 94.25 85 GLY A O 1
ATOM 645 N N . ASP A 1 86 ? -10.476 -4.518 3.074 1.00 96.00 86 ASP A N 1
ATOM 646 C CA . ASP A 1 86 ? -10.633 -5.527 2.021 1.00 96.00 86 ASP A CA 1
ATOM 647 C C . ASP A 1 86 ? -11.325 -4.940 0.786 1.00 96.00 86 ASP A C 1
ATOM 649 O O . ASP A 1 86 ? -10.830 -5.093 -0.327 1.00 96.00 86 ASP A O 1
ATOM 653 N N . VAL A 1 87 ? -12.408 -4.185 0.985 1.00 97.06 87 VAL A N 1
ATOM 654 C CA . VAL A 1 87 ? -13.128 -3.490 -0.093 1.00 97.06 87 VAL A CA 1
ATOM 655 C C . VAL A 1 87 ? -12.210 -2.496 -0.804 1.00 97.06 87 VAL A C 1
ATOM 657 O O . VAL A 1 87 ? -12.204 -2.422 -2.031 1.00 97.06 87 VAL A O 1
ATOM 660 N N . VAL A 1 88 ? -11.398 -1.757 -0.047 1.00 97.44 88 VAL A N 1
ATOM 661 C CA . VAL A 1 88 ? -10.429 -0.798 -0.601 1.00 97.44 88 VAL A CA 1
ATOM 662 C C . VAL A 1 88 ? -9.332 -1.508 -1.402 1.00 97.44 88 VAL A C 1
ATOM 664 O O . VAL A 1 88 ? -8.984 -1.062 -2.496 1.00 97.44 88 VAL A O 1
ATOM 667 N N . ALA A 1 89 ? -8.799 -2.620 -0.889 1.00 97.25 89 ALA A N 1
ATOM 668 C CA . ALA A 1 89 ? -7.767 -3.402 -1.565 1.00 97.25 89 ALA A CA 1
ATOM 669 C C . ALA A 1 89 ? -8.279 -4.035 -2.872 1.00 97.25 89 ALA A C 1
ATOM 671 O O . ALA A 1 89 ? -7.592 -3.990 -3.895 1.00 97.25 89 ALA A O 1
ATOM 672 N N . GLU A 1 90 ? -9.502 -4.568 -2.866 1.00 97.56 90 GLU A N 1
ATOM 673 C CA . GLU A 1 90 ? -10.152 -5.107 -4.065 1.00 97.56 90 GLU A CA 1
ATOM 674 C C . GLU A 1 90 ? -10.480 -4.008 -5.083 1.00 97.56 90 GLU A C 1
ATOM 676 O O . GLU A 1 90 ? -10.275 -4.192 -6.284 1.00 97.56 90 GLU A O 1
ATOM 681 N N . LEU A 1 91 ? -10.907 -2.825 -4.626 1.00 97.56 91 LEU A N 1
ATOM 682 C CA . LEU A 1 91 ? -11.120 -1.676 -5.506 1.00 97.56 91 LEU A CA 1
ATOM 683 C C . LEU A 1 91 ? -9.816 -1.251 -6.192 1.00 97.56 91 LEU A C 1
ATOM 685 O O . LEU A 1 91 ? -9.806 -1.035 -7.404 1.00 97.56 91 LEU A O 1
ATOM 689 N N . PHE A 1 92 ? -8.706 -1.197 -5.451 1.00 97.69 92 PHE A N 1
ATOM 690 C CA . PHE A 1 92 ? -7.384 -0.951 -6.028 1.00 97.69 92 PHE A CA 1
ATOM 691 C C . PHE A 1 92 ? -7.032 -2.003 -7.085 1.00 97.69 92 PHE A C 1
ATOM 693 O O . PHE A 1 92 ? -6.646 -1.652 -8.202 1.00 97.69 92 PHE A O 1
ATOM 700 N N . SER A 1 93 ? -7.213 -3.289 -6.766 1.00 97.75 93 SER A N 1
ATOM 701 C CA . SER A 1 93 ? -6.976 -4.391 -7.706 1.00 97.75 93 SER A CA 1
ATOM 702 C C . SER A 1 93 ? -7.790 -4.222 -8.990 1.00 97.75 93 SER A C 1
ATOM 704 O O . SER A 1 93 ? -7.234 -4.291 -10.088 1.00 97.75 93 SER A O 1
ATOM 706 N N . SER A 1 94 ? -9.080 -3.906 -8.857 1.00 97.50 94 SER A N 1
ATOM 707 C CA . SER A 1 94 ? -9.992 -3.655 -9.973 1.00 97.50 94 SER A CA 1
ATOM 708 C C . SER A 1 94 ? -9.553 -2.464 -10.828 1.00 97.50 94 SER A C 1
ATOM 710 O O . SER A 1 94 ? -9.534 -2.562 -12.056 1.00 97.50 94 SER A O 1
ATOM 712 N N . LEU A 1 95 ? -9.170 -1.340 -10.213 1.00 96.88 95 LEU A N 1
ATOM 713 C CA . LEU A 1 95 ? -8.701 -0.161 -10.945 1.00 96.88 95 LEU A CA 1
ATOM 714 C C . LEU A 1 95 ? -7.400 -0.438 -11.706 1.00 96.88 95 LEU A C 1
ATOM 716 O O . LEU A 1 95 ? -7.255 0.027 -12.836 1.00 96.88 95 LEU A O 1
ATOM 720 N N . MET A 1 96 ? -6.494 -1.249 -11.155 1.00 97.12 96 MET A N 1
ATOM 721 C CA . MET A 1 96 ? -5.258 -1.644 -11.843 1.00 97.12 96 MET A CA 1
ATOM 722 C C . MET A 1 96 ? -5.497 -2.534 -13.073 1.00 97.12 96 MET A C 1
ATOM 724 O O . MET A 1 96 ? -4.675 -2.524 -13.997 1.00 97.12 96 MET A O 1
ATOM 728 N N . GLN A 1 97 ? -6.628 -3.253 -13.134 1.00 97.38 97 GLN A N 1
ATOM 729 C CA . GLN A 1 97 ? -7.032 -3.999 -14.335 1.00 97.38 97 GLN A CA 1
ATOM 730 C C . GLN A 1 97 ? -7.559 -3.097 -15.457 1.00 97.38 97 GLN A C 1
ATOM 732 O O . GLN A 1 97 ? -7.608 -3.522 -16.611 1.00 97.38 97 GLN A O 1
ATOM 737 N N . ASN A 1 98 ? -7.948 -1.858 -15.156 1.00 96.12 98 ASN A N 1
ATOM 738 C CA . ASN A 1 98 ? -8.394 -0.905 -16.162 1.00 96.12 98 ASN A CA 1
ATOM 739 C C . ASN A 1 98 ? -7.203 -0.072 -16.654 1.00 96.12 98 ASN A C 1
ATOM 741 O O . ASN A 1 98 ? -6.647 0.733 -15.910 1.00 96.12 98 ASN A O 1
ATOM 745 N N . ILE A 1 99 ? -6.828 -0.239 -17.927 1.00 93.25 99 ILE A N 1
ATOM 746 C CA . ILE A 1 99 ? -5.694 0.486 -18.518 1.00 93.25 99 ILE A CA 1
ATOM 747 C C . ILE A 1 99 ? -5.883 2.010 -18.492 1.00 93.25 99 ILE A C 1
ATOM 749 O O . ILE A 1 99 ? -4.906 2.751 -18.437 1.00 93.25 99 ILE A O 1
ATOM 753 N N . SER A 1 100 ? -7.134 2.468 -18.507 1.00 94.00 100 SER A N 1
ATOM 754 C CA . SER A 1 100 ? -7.513 3.879 -18.550 1.00 94.00 100 SER A CA 1
ATOM 755 C C . SER A 1 100 ? -7.879 4.447 -17.179 1.00 94.00 100 SER A C 1
ATOM 757 O O . SER A 1 100 ? -8.425 5.543 -17.128 1.00 94.00 100 SER A O 1
ATOM 759 N N . SER A 1 101 ? -7.648 3.724 -16.077 1.00 94.88 101 SER A N 1
ATOM 760 C CA . SER A 1 101 ? -7.908 4.287 -14.749 1.00 94.88 101 SER A CA 1
ATOM 761 C C . SER A 1 101 ? -6.894 5.377 -14.403 1.00 94.88 101 SER A C 1
ATOM 763 O O . SER A 1 101 ? -5.697 5.226 -14.654 1.00 94.88 101 SER A O 1
ATOM 765 N N . ASP A 1 102 ? -7.366 6.446 -13.761 1.00 91.44 102 ASP A N 1
ATOM 766 C CA . ASP A 1 102 ? -6.513 7.545 -13.287 1.00 91.44 102 ASP A CA 1
ATOM 767 C C . ASP A 1 102 ? -5.419 7.047 -12.331 1.00 91.44 102 ASP A C 1
ATOM 769 O O . ASP A 1 102 ? -4.293 7.543 -12.342 1.00 91.44 102 ASP A O 1
ATOM 773 N N . LEU A 1 103 ? -5.732 6.005 -11.553 1.00 93.00 103 LEU A N 1
ATOM 774 C CA . LEU A 1 103 ? -4.787 5.320 -10.678 1.00 93.00 103 LEU A CA 1
ATOM 775 C C . LEU A 1 103 ? -3.600 4.747 -11.462 1.00 93.00 103 LEU A C 1
ATOM 777 O O . LEU A 1 103 ? -2.451 4.898 -11.060 1.00 93.00 103 LEU A O 1
ATOM 781 N N . ARG A 1 104 ? -3.868 4.078 -12.585 1.00 92.56 104 ARG A N 1
ATOM 782 C CA . ARG A 1 104 ? -2.832 3.427 -13.385 1.00 92.56 104 ARG A CA 1
ATOM 783 C C . ARG A 1 104 ? -2.052 4.423 -14.238 1.00 92.56 104 ARG A C 1
ATOM 785 O O . ARG A 1 104 ? -0.897 4.169 -14.545 1.00 92.56 104 ARG A O 1
ATOM 792 N N . GLN A 1 105 ? -2.658 5.546 -14.608 1.00 90.00 105 GLN A N 1
ATOM 793 C CA . GLN A 1 105 ? -1.982 6.631 -15.326 1.00 90.00 105 GLN A CA 1
ATOM 794 C C . GLN A 1 105 ? -1.124 7.517 -14.402 1.00 90.00 105 GLN A C 1
ATOM 796 O O . GLN A 1 105 ? -0.492 8.456 -14.876 1.00 90.00 105 GLN A O 1
ATOM 801 N N . ASN A 1 106 ? -1.091 7.232 -13.095 1.00 86.06 106 ASN A N 1
ATOM 802 C CA . ASN A 1 106 ? -0.349 8.018 -12.117 1.00 86.06 106 ASN A CA 1
ATOM 803 C C . ASN A 1 106 ? 1.069 7.490 -11.876 1.00 86.06 106 ASN A C 1
ATOM 805 O O . ASN A 1 106 ? 1.264 6.322 -11.525 1.00 86.06 106 ASN A O 1
ATOM 809 N N . GLU A 1 107 ? 2.039 8.400 -11.962 1.00 84.44 107 GLU A N 1
ATOM 810 C CA . GLU A 1 107 ? 3.402 8.251 -11.449 1.00 84.44 107 GLU A CA 1
ATOM 811 C C . GLU A 1 107 ? 4.029 6.880 -11.746 1.00 84.44 107 GLU A C 1
ATOM 813 O O . GLU A 1 107 ? 4.223 6.487 -12.896 1.00 84.44 107 GLU A O 1
ATOM 818 N N . ILE A 1 108 ? 4.358 6.125 -10.699 1.00 87.81 108 ILE A N 1
ATOM 819 C CA . ILE A 1 108 ? 5.045 4.845 -10.797 1.00 87.81 108 ILE A CA 1
ATOM 820 C C . ILE A 1 108 ? 4.127 3.689 -11.218 1.00 87.81 108 ILE A C 1
ATOM 822 O O . ILE A 1 108 ? 4.600 2.665 -11.716 1.00 87.81 108 ILE A O 1
ATOM 826 N N . LEU A 1 109 ? 2.811 3.834 -11.038 1.00 91.50 109 LEU A N 1
ATOM 827 C CA . LEU A 1 109 ? 1.839 2.781 -11.339 1.00 91.50 109 LEU A CA 1
ATOM 828 C C . LEU A 1 109 ? 1.648 2.587 -12.846 1.00 91.50 109 LEU A C 1
ATOM 830 O O . LEU A 1 109 ? 1.282 1.488 -13.272 1.00 91.50 109 LEU A O 1
ATOM 834 N N . GLN A 1 110 ? 2.010 3.584 -13.658 1.00 92.00 110 GLN A N 1
ATOM 835 C CA . GLN A 1 110 ? 2.023 3.465 -15.119 1.00 92.00 110 GLN A CA 1
ATOM 836 C C . GLN A 1 110 ? 3.014 2.408 -15.623 1.00 92.00 110 GLN A C 1
ATOM 838 O O . GLN A 1 110 ? 2.843 1.863 -16.713 1.00 92.00 110 GLN A O 1
ATOM 843 N N . TYR A 1 111 ? 4.022 2.070 -14.811 1.00 92.56 111 TYR A N 1
ATOM 844 C CA . TYR A 1 111 ? 5.010 1.034 -15.111 1.00 92.56 111 TYR A CA 1
ATOM 845 C C . TYR A 1 111 ? 4.571 -0.371 -14.667 1.00 92.56 111 TYR A C 1
ATOM 847 O O . TYR A 1 111 ? 5.347 -1.324 -14.774 1.00 92.56 111 TYR A O 1
ATOM 855 N N . ALA A 1 112 ? 3.352 -0.542 -14.148 1.00 93.25 112 ALA A N 1
ATOM 856 C CA . ALA A 1 112 ? 2.797 -1.866 -13.882 1.00 93.25 112 ALA A CA 1
ATOM 857 C C . ALA A 1 112 ? 2.612 -2.665 -15.185 1.00 93.25 112 ALA A C 1
ATOM 859 O O . ALA A 1 112 ? 2.386 -2.096 -16.258 1.00 93.25 112 ALA A O 1
ATOM 860 N N . SER A 1 113 ? 2.643 -4.002 -15.101 1.00 92.62 113 SER A N 1
ATOM 861 C CA . SER A 1 113 ? 2.364 -4.854 -16.268 1.00 92.62 113 SER A CA 1
ATOM 862 C C . SER A 1 113 ? 1.016 -4.491 -16.907 1.00 92.62 113 SER A C 1
ATOM 864 O O . SER A 1 113 ? 0.092 -4.102 -16.185 1.00 92.62 113 SER A O 1
ATOM 866 N N . PRO A 1 114 ? 0.846 -4.612 -18.236 1.00 92.88 114 PRO A N 1
ATOM 867 C CA . PRO A 1 114 ? -0.469 -4.522 -18.873 1.00 92.88 114 PRO A CA 1
ATOM 868 C C . PRO A 1 114 ? -1.488 -5.446 -18.188 1.00 92.88 114 PRO A C 1
ATOM 870 O O . PRO A 1 114 ? -1.079 -6.485 -17.660 1.00 92.88 114 PRO A O 1
ATOM 873 N N . PRO A 1 115 ? -2.791 -5.108 -18.181 1.00 94.69 115 PRO A N 1
ATOM 874 C CA . PRO A 1 115 ? -3.808 -6.024 -17.690 1.00 94.69 115 PRO A CA 1
ATOM 875 C C . PRO A 1 115 ? -3.754 -7.360 -18.461 1.00 94.69 115 PRO A C 1
ATOM 877 O O . PRO A 1 115 ? -3.608 -7.337 -19.687 1.00 94.69 115 PRO A O 1
ATOM 880 N N . PRO A 1 116 ? -3.881 -8.516 -17.786 1.00 95.75 116 PRO A N 1
ATOM 881 C CA . PRO A 1 116 ? -4.111 -8.658 -16.350 1.00 95.75 116 PRO A CA 1
ATOM 882 C C . PRO A 1 116 ? -2.859 -8.355 -15.508 1.00 95.75 116 PRO A C 1
ATOM 884 O O . PRO A 1 116 ? -1.788 -8.926 -15.715 1.00 95.75 116 PRO A O 1
ATOM 887 N N . THR A 1 117 ? -3.007 -7.470 -14.520 1.00 94.56 117 THR A N 1
ATOM 888 C CA . THR A 1 117 ? -1.940 -7.108 -13.576 1.00 94.56 117 THR A CA 1
ATOM 889 C C . THR A 1 117 ? -2.093 -7.926 -12.303 1.00 94.56 117 THR A C 1
ATOM 891 O O . THR A 1 117 ? -3.170 -7.967 -11.713 1.00 94.56 117 THR A O 1
ATOM 894 N N . GLN A 1 118 ? -1.018 -8.559 -11.836 1.00 96.19 118 GLN A N 1
ATOM 895 C CA . GLN A 1 118 ? -1.060 -9.301 -10.580 1.00 96.19 118 GLN A CA 1
ATOM 896 C C . GLN A 1 118 ? -0.941 -8.343 -9.387 1.00 96.19 118 GLN A C 1
ATOM 898 O O . GLN A 1 118 ? 0.124 -7.774 -9.142 1.00 96.19 118 GLN A O 1
ATOM 903 N N . VAL A 1 119 ? -2.029 -8.204 -8.631 1.00 97.38 119 VAL A N 1
ATOM 904 C CA . VAL A 1 119 ? -2.063 -7.498 -7.345 1.00 97.38 119 VAL A CA 1
ATOM 905 C C . VAL A 1 119 ? -2.167 -8.537 -6.233 1.00 97.38 119 VAL A C 1
ATOM 907 O O . VAL A 1 119 ? -3.026 -9.412 -6.260 1.00 97.38 119 VAL A O 1
ATOM 910 N N . THR A 1 120 ? -1.253 -8.471 -5.271 1.00 97.69 120 THR A N 1
ATOM 911 C CA . THR A 1 120 ? -1.242 -9.327 -4.082 1.00 97.69 120 THR A CA 1
ATOM 912 C C . THR A 1 120 ? -1.897 -8.577 -2.936 1.00 97.69 120 THR A C 1
ATOM 914 O O . THR A 1 120 ? -1.437 -7.493 -2.579 1.00 97.69 120 THR A O 1
ATOM 917 N N . ILE A 1 121 ? -2.940 -9.167 -2.359 1.00 97.50 121 ILE A N 1
ATOM 918 C CA . ILE A 1 121 ? -3.637 -8.646 -1.184 1.00 97.50 121 ILE A CA 1
ATOM 919 C C . ILE A 1 121 ? -3.451 -9.658 -0.057 1.00 97.50 121 ILE A C 1
ATOM 921 O O . ILE A 1 121 ? -3.789 -10.831 -0.211 1.00 97.50 121 ILE A O 1
ATOM 925 N N . SER A 1 122 ? -2.918 -9.202 1.072 1.00 96.62 122 SER A N 1
ATOM 926 C CA . SER A 1 122 ? -2.691 -10.035 2.252 1.00 96.62 122 SER A CA 1
ATOM 927 C C . SER A 1 122 ? -3.154 -9.313 3.507 1.00 96.62 122 SER A C 1
ATOM 929 O O . SER A 1 122 ? -2.910 -8.119 3.661 1.00 96.62 122 SER A O 1
ATOM 931 N N . VAL A 1 123 ? -3.762 -10.039 4.443 1.00 96.19 123 VAL A N 1
ATOM 932 C CA . VAL A 1 123 ? -3.995 -9.513 5.793 1.00 96.19 123 VAL A CA 1
ATOM 933 C C . VAL A 1 123 ? -2.698 -9.633 6.587 1.00 96.19 123 VAL A C 1
ATOM 935 O O . VAL A 1 123 ? -2.089 -10.701 6.624 1.00 96.19 123 VAL A O 1
ATOM 938 N N . VAL A 1 124 ? -2.273 -8.536 7.204 1.00 95.31 124 VAL A N 1
ATOM 939 C CA . VAL A 1 124 ? -1.048 -8.447 8.004 1.00 95.31 124 VAL A CA 1
ATOM 940 C C . VAL A 1 124 ? -1.353 -7.860 9.375 1.00 95.31 124 VAL A C 1
ATOM 942 O O . VAL A 1 124 ? -2.291 -7.076 9.528 1.00 95.31 124 VAL A O 1
ATOM 945 N N . LEU A 1 125 ? -0.553 -8.220 10.375 1.00 95.00 125 LEU A N 1
ATOM 946 C CA . LEU A 1 125 ? -0.638 -7.621 11.700 1.00 95.00 125 LEU A CA 1
ATOM 947 C C . LEU A 1 125 ? 0.261 -6.382 11.745 1.00 95.00 125 LEU A C 1
ATOM 949 O O . LEU A 1 125 ? 1.432 -6.431 11.371 1.00 95.00 125 LEU A O 1
ATOM 953 N N . VAL A 1 126 ? -0.295 -5.255 12.177 1.00 93.94 126 VAL A N 1
ATOM 954 C CA . VAL A 1 126 ? 0.396 -3.964 12.219 1.00 93.94 126 VAL A CA 1
ATOM 955 C C . VAL A 1 126 ? 0.352 -3.408 13.629 1.00 93.94 126 VAL A C 1
ATOM 957 O O . VAL A 1 126 ? -0.660 -3.531 14.311 1.00 93.94 126 VAL A O 1
ATOM 960 N N . ARG A 1 127 ? 1.441 -2.769 14.058 1.00 93.62 127 ARG A N 1
ATOM 961 C CA . ARG A 1 127 ? 1.549 -2.038 15.320 1.00 93.62 127 ARG A CA 1
ATOM 962 C C . ARG A 1 127 ? 1.807 -0.558 15.062 1.00 93.62 127 ARG A C 1
ATOM 964 O O . ARG A 1 127 ? 2.701 -0.209 14.289 1.00 93.62 127 ARG A O 1
ATOM 971 N N . TYR A 1 128 ? 1.041 0.301 15.730 1.00 91.12 128 TYR A N 1
ATOM 972 C CA . TYR A 1 128 ? 1.267 1.744 15.705 1.00 91.12 128 TYR A CA 1
ATOM 973 C C . TYR A 1 128 ? 2.419 2.115 16.646 1.00 91.12 128 TYR A C 1
ATOM 975 O O . TYR A 1 128 ? 2.390 1.796 17.837 1.00 91.12 128 TYR A O 1
ATOM 983 N N . CYS A 1 129 ? 3.446 2.772 16.111 1.00 89.44 129 CYS A N 1
ATOM 984 C CA . CYS A 1 129 ? 4.677 3.098 16.835 1.00 89.44 129 CYS A CA 1
ATOM 985 C C . CYS A 1 129 ? 4.901 4.597 17.055 1.00 89.44 129 CYS A C 1
ATOM 987 O O . CYS A 1 129 ? 5.837 4.973 17.758 1.00 89.44 129 CYS A O 1
ATOM 989 N N . GLY A 1 130 ? 4.048 5.450 16.496 1.00 87.81 130 GLY A N 1
ATOM 990 C CA . GLY A 1 130 ? 4.150 6.901 16.593 1.00 87.81 130 GLY A CA 1
ATOM 991 C C . GLY A 1 130 ? 3.468 7.575 15.404 1.00 87.81 130 GLY A C 1
ATOM 992 O O . GLY A 1 130 ? 2.970 6.865 14.534 1.00 87.81 130 GLY A O 1
ATOM 993 N N . PRO A 1 131 ? 3.450 8.916 15.340 1.00 84.69 131 PRO A N 1
ATOM 994 C CA . PRO A 1 131 ? 2.744 9.661 14.297 1.00 84.69 131 PRO A CA 1
ATOM 995 C C . PRO A 1 131 ? 3.103 9.174 12.890 1.00 84.69 131 PRO A C 1
ATOM 997 O O . PRO A 1 131 ? 4.255 9.270 12.482 1.00 84.69 131 PRO A O 1
ATOM 1000 N N . GLU A 1 132 ? 2.118 8.618 12.182 1.00 79.31 132 GLU A N 1
ATOM 1001 C CA . GLU A 1 132 ? 2.259 8.021 10.840 1.00 79.31 132 GLU A CA 1
ATOM 1002 C C . GLU A 1 132 ? 3.251 6.841 10.731 1.00 79.31 132 GLU A C 1
ATOM 1004 O O . GLU A 1 132 ? 3.534 6.359 9.635 1.00 79.31 132 GLU A O 1
ATOM 1009 N N . VAL A 1 133 ? 3.737 6.312 11.859 1.00 86.94 133 VAL A N 1
ATOM 1010 C CA . VAL A 1 133 ? 4.668 5.180 11.908 1.00 86.94 133 VAL A CA 1
ATOM 1011 C C . VAL A 1 133 ? 3.915 3.900 12.236 1.00 86.94 133 VAL A C 1
ATOM 1013 O O . VAL A 1 133 ? 3.591 3.613 13.391 1.00 86.94 133 VAL A O 1
ATOM 1016 N N . TYR A 1 134 ? 3.707 3.089 11.206 1.00 90.25 134 TYR A N 1
ATOM 1017 C CA . TYR A 1 134 ? 3.091 1.773 11.302 1.00 90.25 134 TYR A CA 1
ATOM 1018 C C . TYR A 1 134 ? 4.107 0.699 10.933 1.00 90.25 134 TYR A C 1
ATOM 1020 O O . TYR A 1 134 ? 4.768 0.784 9.898 1.00 90.25 134 TYR A O 1
ATOM 1028 N N . ARG A 1 135 ? 4.228 -0.329 11.773 1.00 90.50 135 ARG A N 1
ATOM 1029 C CA . ARG A 1 135 ? 5.149 -1.444 11.546 1.00 90.50 135 ARG A CA 1
ATOM 1030 C C . ARG A 1 135 ? 4.377 -2.743 11.388 1.00 90.50 135 ARG A C 1
ATOM 1032 O O . ARG A 1 135 ? 3.576 -3.081 12.253 1.00 90.50 135 ARG A O 1
ATOM 1039 N N . VAL A 1 136 ? 4.650 -3.477 10.312 1.00 91.69 136 VAL A N 1
ATOM 1040 C CA . VAL A 1 136 ? 4.203 -4.869 10.173 1.00 91.69 136 VAL A CA 1
ATOM 1041 C C . VAL A 1 136 ? 4.993 -5.731 11.159 1.00 91.69 136 VAL A C 1
ATOM 1043 O O . VAL A 1 136 ? 6.219 -5.617 11.217 1.00 91.69 136 VAL A O 1
ATOM 1046 N N . ILE A 1 137 ? 4.284 -6.538 11.941 1.00 92.44 137 ILE A N 1
ATOM 1047 C CA . ILE A 1 137 ? 4.831 -7.434 12.963 1.00 92.44 137 ILE A CA 1
ATOM 1048 C C . ILE A 1 137 ? 4.379 -8.868 12.681 1.00 92.44 137 ILE A C 1
ATOM 1050 O O . ILE A 1 137 ? 3.255 -9.087 12.229 1.00 92.44 137 ILE A O 1
ATOM 1054 N N . ASP A 1 138 ? 5.243 -9.836 12.965 1.00 88.94 138 ASP A N 1
ATOM 1055 C CA . ASP A 1 138 ? 4.946 -11.260 12.811 1.00 88.94 138 ASP A CA 1
ATOM 1056 C C . ASP A 1 138 ? 4.220 -11.811 14.050 1.00 88.94 138 ASP A C 1
ATOM 1058 O O . ASP A 1 138 ? 3.409 -12.735 13.949 1.00 88.94 138 ASP A O 1
ATOM 1062 N N . ASP A 1 139 ? 4.467 -11.218 15.225 1.00 87.25 139 ASP A N 1
ATOM 1063 C CA . ASP A 1 139 ? 3.826 -11.603 16.480 1.00 87.25 139 ASP A CA 1
ATOM 1064 C C . ASP A 1 139 ? 3.507 -10.414 17.409 1.00 87.25 139 ASP A C 1
ATOM 1066 O O . ASP A 1 139 ? 4.065 -9.321 17.310 1.00 87.25 139 ASP A O 1
ATOM 1070 N N . PHE A 1 140 ? 2.597 -10.629 18.367 1.00 84.88 140 PHE A N 1
ATOM 1071 C CA . PHE A 1 140 ? 2.177 -9.604 19.334 1.00 84.88 140 PHE A CA 1
ATOM 1072 C C . PHE A 1 140 ? 3.258 -9.220 20.364 1.00 84.88 140 PHE A C 1
ATOM 1074 O O . PHE A 1 140 ? 3.077 -8.239 21.096 1.00 84.88 140 PHE A O 1
ATOM 1081 N N . SER A 1 141 ? 4.358 -9.965 20.458 1.00 85.88 141 SER A N 1
ATOM 1082 C CA . SER A 1 141 ? 5.468 -9.682 21.372 1.00 85.88 141 SER A CA 1
ATOM 1083 C C . SER A 1 141 ? 6.452 -8.652 20.804 1.00 85.88 141 SER A C 1
ATOM 1085 O O . SER A 1 141 ? 7.120 -7.964 21.578 1.00 85.88 141 SER A O 1
ATOM 1087 N N . GLU A 1 142 ? 6.479 -8.459 19.481 1.00 86.19 142 GLU A N 1
ATOM 1088 C CA . GLU A 1 142 ? 7.354 -7.499 18.804 1.00 86.19 142 GLU A CA 1
ATOM 1089 C C . GLU A 1 142 ? 7.098 -6.043 19.202 1.00 86.19 142 GLU A C 1
ATOM 1091 O O . GLU A 1 142 ? 6.075 -5.446 18.870 1.00 86.19 142 GLU A O 1
ATOM 1096 N N . GLN A 1 143 ? 8.055 -5.410 19.872 1.00 86.69 143 GLN A N 1
ATOM 1097 C CA . GLN A 1 143 ? 7.912 -4.030 20.336 1.00 86.69 143 GLN A CA 1
ATOM 1098 C C . GLN A 1 143 ? 8.289 -2.999 19.263 1.00 86.69 143 GLN A C 1
ATOM 1100 O O . GLN A 1 143 ? 9.065 -3.262 18.338 1.00 86.69 143 GLN A O 1
ATOM 1105 N N . CYS A 1 144 ? 7.749 -1.789 19.413 1.00 86.62 144 CYS A N 1
ATOM 1106 C CA . CYS A 1 144 ? 8.226 -0.640 18.654 1.00 86.62 144 CYS A CA 1
ATOM 1107 C C . CYS A 1 144 ? 9.677 -0.327 19.053 1.00 86.62 144 CYS A C 1
ATOM 1109 O O . CYS A 1 144 ? 9.997 -0.375 20.244 1.00 86.62 144 CYS A O 1
ATOM 1111 N N . PRO A 1 145 ? 10.564 -0.015 18.094 1.00 79.06 145 PRO A N 1
ATOM 1112 C CA . PRO A 1 145 ? 11.942 0.333 18.408 1.00 79.06 145 PRO A CA 1
ATOM 1113 C C . PRO A 1 145 ? 11.974 1.576 19.306 1.00 79.06 145 PRO A C 1
ATOM 1115 O O . PRO A 1 145 ? 11.339 2.586 19.016 1.00 79.06 145 PRO A O 1
ATOM 1118 N N . SER A 1 146 ? 12.730 1.514 20.400 1.00 64.88 146 SER A N 1
ATOM 1119 C CA . SER A 1 146 ? 12.808 2.552 21.438 1.00 64.88 146 SER A CA 1
ATOM 1120 C C . SER A 1 146 ? 13.643 3.786 21.043 1.00 64.88 146 SER A C 1
ATOM 1122 O O . SER A 1 146 ? 14.152 4.500 21.903 1.00 64.88 146 SER A O 1
ATOM 1124 N N . GLY A 1 147 ? 13.772 4.077 19.745 1.00 53.78 147 GLY A N 1
ATOM 1125 C CA . GLY A 1 147 ? 14.549 5.200 19.223 1.00 53.78 147 GLY A CA 1
ATOM 1126 C C . GLY A 1 147 ? 13.771 6.002 18.184 1.00 53.78 147 GLY A C 1
ATOM 1127 O O . GLY A 1 147 ? 13.372 5.469 17.154 1.00 53.78 147 GLY A O 1
ATOM 1128 N N . ILE A 1 148 ? 13.637 7.308 18.422 1.00 44.69 148 ILE A N 1
ATOM 1129 C CA . ILE A 1 148 ? 12.944 8.301 17.571 1.00 44.69 148 ILE A CA 1
ATOM 1130 C C . ILE A 1 148 ? 13.641 8.490 16.194 1.00 44.69 148 ILE A C 1
ATOM 1132 O O . ILE A 1 148 ? 13.180 9.245 15.349 1.00 44.69 148 ILE A O 1
ATOM 1136 N N . LEU A 1 149 ? 14.742 7.778 15.927 1.00 42.31 149 LEU A N 1
ATOM 1137 C CA . LEU A 1 149 ? 15.571 7.917 14.721 1.00 42.31 149 LEU A CA 1
ATOM 1138 C C . LEU A 1 149 ? 15.486 6.735 13.737 1.00 42.31 149 LEU A C 1
ATOM 1140 O O . LEU A 1 149 ? 16.243 6.697 12.772 1.00 42.31 149 LEU A O 1
ATOM 1144 N N . ALA A 1 150 ? 14.586 5.769 13.937 1.00 43.66 150 ALA A N 1
ATOM 1145 C CA . ALA A 1 150 ? 14.476 4.610 13.040 1.00 43.66 150 ALA A CA 1
ATOM 1146 C C . ALA A 1 150 ? 13.589 4.844 11.796 1.00 43.66 150 ALA A C 1
ATOM 1148 O O . ALA A 1 150 ? 13.395 3.928 11.003 1.00 43.66 150 ALA A O 1
ATOM 1149 N 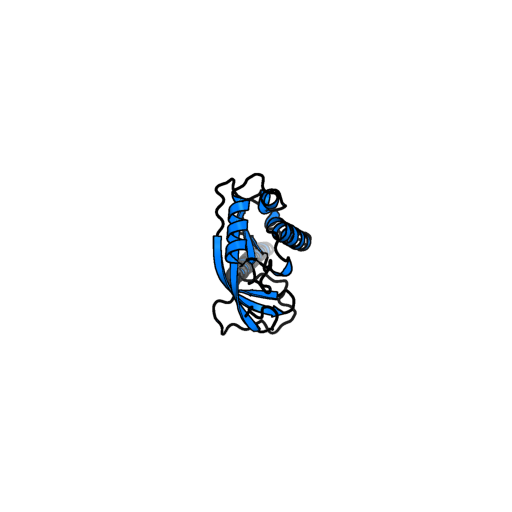N . THR A 1 151 ? 13.043 6.047 11.601 1.00 40.50 151 THR A N 1
ATOM 1150 C CA . THR A 1 151 ? 11.949 6.307 10.646 1.00 40.50 151 THR A CA 1
ATOM 1151 C C . THR A 1 151 ? 12.356 6.618 9.204 1.00 40.50 151 THR A C 1
ATOM 1153 O O . THR A 1 151 ? 11.499 6.983 8.410 1.00 40.50 151 THR A O 1
ATOM 1156 N N . LEU A 1 152 ? 13.626 6.452 8.829 1.00 43.09 152 LEU A N 1
ATOM 1157 C CA . LEU A 1 152 ? 14.090 6.647 7.442 1.00 43.09 152 LEU A CA 1
ATOM 1158 C C . LEU A 1 152 ? 14.963 5.506 6.904 1.00 43.09 152 LEU A C 1
ATOM 1160 O O . LEU A 1 152 ? 15.402 5.551 5.760 1.00 43.09 152 LEU A O 1
ATOM 1164 N N . ALA A 1 153 ? 15.219 4.465 7.697 1.00 38.22 153 ALA A N 1
ATOM 1165 C CA . ALA A 1 153 ? 16.051 3.348 7.271 1.00 38.22 153 ALA A CA 1
ATOM 1166 C C . ALA A 1 153 ? 15.191 2.094 7.092 1.00 38.22 153 ALA A C 1
ATOM 1168 O O . ALA A 1 153 ? 14.895 1.404 8.062 1.00 38.22 153 ALA A O 1
ATOM 1169 N N . ASN A 1 154 ? 14.799 1.844 5.839 1.00 37.00 154 ASN A N 1
ATOM 1170 C CA . ASN A 1 154 ? 14.447 0.548 5.250 1.00 37.00 154 ASN A CA 1
ATOM 1171 C C . ASN A 1 154 ? 14.102 -0.580 6.241 1.00 37.00 154 ASN A C 1
ATOM 1173 O O . ASN A 1 154 ? 15.014 -1.173 6.835 1.00 37.00 154 ASN A O 1
ATOM 1177 N N . PRO A 1 155 ? 12.830 -1.000 6.343 1.00 42.53 155 PRO A N 1
ATOM 1178 C CA . PRO A 1 155 ? 12.542 -2.258 6.992 1.00 42.53 155 PRO A CA 1
ATOM 1179 C C . PRO A 1 155 ? 13.062 -3.382 6.072 1.00 42.53 155 PRO A C 1
ATOM 1181 O O . PRO A 1 155 ? 12.615 -3.551 4.945 1.00 42.53 155 PRO A O 1
ATOM 1184 N N . PHE A 1 156 ? 14.029 -4.145 6.584 1.00 42.59 156 PHE A N 1
ATOM 1185 C CA . PHE A 1 156 ? 14.506 -5.444 6.085 1.00 42.59 156 PHE A CA 1
ATOM 1186 C C . PHE A 1 156 ? 15.442 -5.480 4.862 1.00 42.59 156 PHE A C 1
ATOM 1188 O O . PHE A 1 156 ? 15.033 -5.753 3.739 1.00 42.59 156 PHE A O 1
ATOM 1195 N N . ASN A 1 157 ? 16.758 -5.443 5.128 1.00 37.91 157 ASN A N 1
ATOM 1196 C CA . ASN A 1 157 ? 17.693 -6.365 4.461 1.00 37.91 157 ASN A CA 1
ATOM 1197 C C . ASN A 1 157 ? 18.977 -6.625 5.282 1.00 37.91 157 ASN A C 1
ATOM 1199 O O . ASN A 1 157 ? 20.093 -6.314 4.871 1.00 37.91 157 ASN A O 1
ATOM 1203 N N . VAL A 1 158 ? 18.847 -7.238 6.465 1.00 43.94 158 VAL A N 1
ATOM 1204 C CA . VAL A 1 158 ? 20.009 -7.588 7.319 1.00 43.94 158 VAL A CA 1
ATOM 1205 C C . VAL A 1 158 ? 20.814 -8.779 6.760 1.00 43.94 158 VAL A C 1
ATOM 1207 O O . VAL A 1 158 ? 21.834 -9.169 7.321 1.00 43.94 158 VAL A O 1
ATOM 1210 N N . ARG A 1 159 ? 20.424 -9.358 5.615 1.00 42.88 159 ARG A N 1
ATOM 1211 C CA . ARG A 1 159 ? 21.158 -10.483 5.011 1.00 42.88 159 ARG A CA 1
ATOM 1212 C C . ARG A 1 159 ? 22.193 -10.076 3.962 1.00 42.88 159 ARG A C 1
ATOM 1214 O O . ARG A 1 159 ? 23.113 -10.850 3.715 1.00 42.88 159 ARG A O 1
ATOM 1221 N N . SER A 1 160 ? 22.103 -8.870 3.395 1.00 42.75 160 SER A N 1
ATOM 1222 C CA . SER A 1 160 ? 23.002 -8.447 2.307 1.00 42.75 160 SER A CA 1
ATOM 1223 C C . SER A 1 160 ? 24.236 -7.655 2.770 1.00 42.75 160 SER A C 1
ATOM 1225 O O . SER A 1 160 ? 25.234 -7.610 2.054 1.00 42.75 160 SER A O 1
ATOM 1227 N N . GLY A 1 161 ? 24.223 -7.071 3.975 1.00 39.25 161 GLY A N 1
ATOM 1228 C CA . GLY A 1 161 ? 25.346 -6.267 4.490 1.00 39.25 161 GLY A CA 1
ATOM 1229 C C . GLY A 1 161 ? 26.587 -7.083 4.878 1.00 39.25 161 GLY A C 1
ATOM 1230 O O . GLY A 1 161 ? 27.713 -6.608 4.739 1.00 39.25 161 GLY A O 1
ATOM 1231 N N . ILE A 1 162 ? 26.405 -8.340 5.296 1.00 47.50 162 ILE A N 1
ATOM 1232 C CA . ILE A 1 162 ? 27.519 -9.224 5.679 1.00 47.50 162 ILE A CA 1
ATOM 1233 C C . ILE A 1 162 ? 28.375 -9.589 4.452 1.00 47.50 162 ILE A C 1
ATOM 1235 O O . ILE A 1 162 ? 29.595 -9.686 4.555 1.00 47.50 162 ILE A O 1
ATOM 1239 N N . ILE A 1 163 ? 27.764 -9.717 3.270 1.00 49.59 163 ILE A N 1
ATOM 1240 C CA . ILE A 1 163 ? 28.467 -10.112 2.039 1.00 49.59 163 ILE A CA 1
ATOM 1241 C C . ILE A 1 163 ? 29.391 -8.987 1.543 1.00 49.59 163 ILE A C 1
ATOM 1243 O O . ILE A 1 163 ? 30.515 -9.259 1.124 1.00 49.59 163 ILE A O 1
ATOM 1247 N N . VAL A 1 164 ? 28.972 -7.721 1.660 1.00 50.88 164 VAL A N 1
ATOM 1248 C CA . VAL A 1 164 ? 29.769 -6.564 1.209 1.00 50.88 164 VAL A CA 1
ATOM 1249 C C . VAL A 1 164 ? 31.008 -6.353 2.087 1.00 50.88 164 VAL A C 1
ATOM 1251 O O . VAL A 1 164 ? 32.088 -6.073 1.566 1.00 50.88 164 VAL A O 1
ATOM 1254 N N . ILE A 1 165 ? 30.898 -6.564 3.403 1.00 54.44 165 ILE A N 1
ATOM 1255 C CA . ILE A 1 165 ? 32.043 -6.440 4.322 1.00 54.44 165 ILE A CA 1
ATOM 1256 C C . ILE A 1 165 ? 33.067 -7.559 4.072 1.00 54.44 165 ILE A C 1
ATOM 1258 O O . ILE A 1 165 ? 34.273 -7.304 4.067 1.00 54.44 165 ILE A O 1
ATOM 1262 N N . ILE A 1 166 ? 32.605 -8.785 3.799 1.00 54.75 166 ILE A N 1
ATOM 1263 C CA . ILE A 1 166 ? 33.494 -9.921 3.518 1.00 54.75 166 ILE A CA 1
ATOM 1264 C C . ILE A 1 166 ? 34.219 -9.738 2.174 1.00 54.75 166 ILE A C 1
ATOM 1266 O O . ILE A 1 166 ? 35.434 -9.932 2.116 1.00 54.75 166 ILE A O 1
ATOM 1270 N N . LEU A 1 167 ? 33.526 -9.307 1.109 1.00 51.84 167 LEU A N 1
ATOM 1271 C CA . LEU A 1 167 ? 34.167 -9.064 -0.193 1.00 51.84 167 LEU A CA 1
ATOM 1272 C C . LEU A 1 167 ? 35.130 -7.866 -0.171 1.00 51.84 167 LEU A C 1
ATOM 1274 O O . LEU A 1 167 ? 36.219 -7.954 -0.742 1.00 51.84 167 LEU A O 1
ATOM 1278 N N . GLY A 1 168 ? 34.775 -6.777 0.521 1.00 52.41 168 GLY A N 1
ATOM 1279 C CA . GLY A 1 168 ? 35.651 -5.611 0.675 1.00 52.41 168 GLY A CA 1
ATOM 1280 C C . GLY A 1 168 ? 36.937 -5.936 1.444 1.00 52.41 168 GLY A C 1
ATOM 1281 O O . GLY A 1 168 ? 38.029 -5.545 1.027 1.00 52.41 168 GLY A O 1
ATOM 1282 N N . GLY A 1 169 ? 36.831 -6.724 2.521 1.00 56.31 169 GLY A N 1
ATOM 1283 C CA . GLY A 1 169 ? 37.991 -7.188 3.287 1.00 56.31 169 GLY A CA 1
ATOM 1284 C C . GLY A 1 169 ? 38.921 -8.097 2.476 1.00 56.31 169 GLY A C 1
ATOM 1285 O O . GLY A 1 169 ? 40.144 -7.964 2.555 1.00 56.31 169 GLY A O 1
ATOM 1286 N N . PHE A 1 170 ? 38.360 -8.977 1.640 1.00 59.53 170 PHE A N 1
ATOM 1287 C CA . PHE A 1 170 ? 39.148 -9.898 0.816 1.00 59.53 170 PHE A CA 1
ATOM 1288 C C . PHE A 1 170 ? 39.941 -9.169 -0.284 1.00 59.53 170 PHE A C 1
ATOM 1290 O O . PHE A 1 170 ? 41.113 -9.475 -0.513 1.00 59.53 170 PHE A O 1
ATOM 1297 N N . LEU A 1 171 ? 39.352 -8.147 -0.915 1.00 59.72 171 LEU A N 1
ATOM 1298 C CA . LEU A 1 171 ? 40.035 -7.333 -1.930 1.00 59.72 171 LEU A CA 1
ATOM 1299 C C . LEU A 1 171 ? 41.208 -6.526 -1.347 1.00 59.72 171 LEU A C 1
ATOM 1301 O O . LEU A 1 171 ? 42.260 -6.428 -1.983 1.00 59.72 171 LEU A O 1
ATOM 1305 N N . LEU A 1 172 ? 41.079 -6.018 -0.117 1.00 59.94 172 LEU A N 1
ATOM 1306 C CA . LEU A 1 172 ? 42.167 -5.313 0.576 1.00 59.94 172 LEU A CA 1
ATOM 1307 C C . LEU A 1 172 ? 43.331 -6.248 0.954 1.00 59.94 172 LEU A C 1
ATOM 1309 O O . LEU A 1 172 ? 44.501 -5.860 0.859 1.00 59.94 172 LEU A O 1
ATOM 1313 N N . ALA A 1 173 ? 43.039 -7.498 1.322 1.00 60.59 173 ALA A N 1
ATOM 1314 C CA . ALA A 1 173 ? 44.064 -8.502 1.617 1.00 60.59 173 ALA A CA 1
ATOM 1315 C C . ALA A 1 173 ? 44.850 -8.928 0.360 1.00 60.59 173 ALA A C 1
ATOM 1317 O O . ALA A 1 173 ? 46.075 -9.084 0.405 1.00 60.59 173 ALA A O 1
ATOM 1318 N N . ILE A 1 174 ? 44.174 -9.059 -0.787 1.00 67.56 174 ILE A N 1
ATOM 1319 C CA . ILE A 1 174 ? 44.837 -9.363 -2.064 1.00 67.56 174 ILE A CA 1
ATOM 1320 C C . ILE A 1 174 ? 45.690 -8.170 -2.520 1.00 67.56 174 ILE A C 1
ATOM 1322 O O . ILE A 1 174 ? 46.859 -8.351 -2.867 1.00 67.56 174 ILE A O 1
ATOM 1326 N N . GLY A 1 175 ? 45.151 -6.945 -2.464 1.00 61.59 175 GLY A N 1
ATOM 1327 C CA . GLY A 1 175 ? 45.874 -5.736 -2.873 1.00 61.59 175 GLY A CA 1
ATOM 1328 C C . GLY A 1 175 ? 47.156 -5.493 -2.066 1.00 61.59 175 GLY A C 1
ATOM 1329 O O . GLY A 1 175 ? 48.205 -5.199 -2.642 1.00 61.59 175 GLY A O 1
ATOM 1330 N N . SER A 1 176 ? 47.108 -5.694 -0.746 1.00 67.31 176 SER A N 1
ATOM 1331 C CA . SER A 1 176 ? 48.292 -5.577 0.121 1.00 67.31 176 SER A CA 1
ATOM 1332 C C . SER A 1 176 ? 49.329 -6.675 -0.144 1.00 67.31 176 SER A C 1
ATOM 1334 O O . SER A 1 176 ? 50.527 -6.388 -0.188 1.00 67.31 176 SER A O 1
ATOM 1336 N N . SER A 1 177 ? 48.895 -7.908 -0.419 1.00 67.25 177 SER A N 1
ATOM 1337 C CA . SER A 1 177 ? 49.802 -9.019 -0.746 1.00 67.25 177 SER A CA 1
ATOM 1338 C C . SER A 1 177 ? 50.551 -8.796 -2.068 1.00 67.25 177 SER A C 1
ATOM 1340 O O . SER A 1 177 ? 51.762 -9.017 -2.141 1.00 67.25 177 SER A O 1
ATOM 1342 N N . VAL A 1 178 ? 49.868 -8.291 -3.104 1.00 69.69 178 VAL A N 1
ATOM 1343 C CA . VAL A 1 178 ? 50.497 -7.977 -4.401 1.00 69.69 178 VAL A CA 1
ATOM 1344 C C . VAL A 1 178 ? 51.509 -6.836 -4.265 1.00 69.69 178 VAL A C 1
ATOM 1346 O O . VAL A 1 178 ? 52.608 -6.935 -4.812 1.00 69.69 178 VAL A O 1
ATOM 1349 N N . LEU A 1 179 ? 51.192 -5.791 -3.492 1.00 65.94 179 LEU A N 1
ATOM 1350 C CA . LEU A 1 179 ? 52.089 -4.651 -3.269 1.00 65.94 179 LEU A CA 1
ATOM 1351 C C . LEU A 1 179 ? 53.379 -5.051 -2.529 1.00 65.94 179 LEU A C 1
ATOM 1353 O O . LEU A 1 179 ? 54.472 -4.606 -2.880 1.00 65.94 179 LEU A O 1
ATOM 1357 N N . VAL A 1 180 ? 53.285 -5.937 -1.534 1.00 69.88 180 VAL A N 1
ATOM 1358 C CA . VAL A 1 180 ? 54.466 -6.460 -0.825 1.00 69.88 180 VAL A CA 1
ATOM 1359 C C . VAL A 1 180 ? 55.330 -7.320 -1.755 1.00 69.88 180 VAL A C 1
ATOM 1361 O O . VAL A 1 180 ? 56.562 -7.221 -1.733 1.00 69.88 180 VAL A O 1
ATOM 1364 N N . CYS A 1 181 ? 54.711 -8.130 -2.618 1.00 66.25 181 CYS A N 1
ATOM 1365 C CA . CYS A 1 181 ? 55.434 -8.934 -3.602 1.00 66.25 181 CYS A CA 1
ATOM 1366 C C . CYS A 1 181 ? 56.155 -8.083 -4.657 1.00 66.25 181 CYS A C 1
ATOM 1368 O O . CYS A 1 181 ? 57.289 -8.412 -5.018 1.00 66.25 181 CYS A O 1
ATOM 1370 N N . THR A 1 182 ? 55.553 -6.991 -5.139 1.00 65.88 182 THR A N 1
ATOM 1371 C CA . THR A 1 182 ? 56.200 -6.112 -6.125 1.00 65.88 182 THR A CA 1
ATOM 1372 C C . THR A 1 182 ? 57.364 -5.338 -5.511 1.00 65.88 182 THR A C 1
ATOM 1374 O O . THR A 1 182 ? 58.443 -5.334 -6.104 1.00 65.88 182 THR A O 1
ATOM 1377 N N . LEU A 1 183 ? 57.212 -4.797 -4.295 1.00 63.03 183 LEU A N 1
ATOM 1378 C CA . LEU A 1 183 ? 58.283 -4.084 -3.581 1.00 63.03 183 LEU A CA 1
ATOM 1379 C C . LEU A 1 183 ? 59.482 -4.984 -3.245 1.00 63.03 183 LEU A C 1
ATOM 1381 O O . LEU A 1 183 ? 60.636 -4.572 -3.380 1.00 63.03 183 LEU A O 1
ATOM 1385 N N . LYS A 1 184 ? 59.241 -6.245 -2.863 1.00 63.22 184 LYS A N 1
ATOM 1386 C CA . LYS A 1 184 ? 60.326 -7.204 -2.597 1.00 63.22 184 LYS A CA 1
ATOM 1387 C C . LYS A 1 184 ? 61.107 -7.565 -3.867 1.00 63.22 184 LYS A C 1
ATOM 1389 O O . LYS A 1 184 ? 62.297 -7.866 -3.787 1.00 63.22 184 LYS A O 1
ATOM 1394 N N . LYS A 1 185 ? 60.458 -7.525 -5.036 1.00 58.28 185 LYS A N 1
ATOM 1395 C CA . LYS A 1 185 ? 61.089 -7.836 -6.326 1.00 58.28 185 LYS A CA 1
ATOM 1396 C C . LYS A 1 185 ? 61.958 -6.677 -6.834 1.00 58.28 185 LYS A C 1
ATOM 1398 O O . LYS A 1 185 ? 63.050 -6.937 -7.324 1.00 58.28 185 LYS A O 1
ATOM 1403 N N . THR A 1 186 ? 61.537 -5.424 -6.643 1.00 57.81 186 THR A N 1
ATOM 1404 C CA . THR A 1 186 ? 62.323 -4.224 -7.004 1.00 57.81 186 THR A CA 1
ATOM 1405 C C . THR A 1 186 ? 63.437 -3.885 -6.013 1.00 57.81 186 THR A C 1
ATOM 1407 O O . THR A 1 186 ? 64.441 -3.298 -6.410 1.00 57.81 186 THR A O 1
ATOM 1410 N N . GLY A 1 187 ? 63.321 -4.283 -4.742 1.00 55.12 187 GLY A N 1
ATOM 1411 C CA . GLY A 1 187 ? 64.401 -4.117 -3.760 1.00 55.12 187 GLY A CA 1
ATOM 1412 C C . GLY A 1 187 ? 65.622 -5.010 -4.019 1.00 55.12 187 GLY A C 1
ATOM 1413 O O . GLY A 1 187 ? 66.729 -4.674 -3.606 1.00 55.12 187 GLY A O 1
ATOM 1414 N N . LYS A 1 188 ? 65.446 -6.132 -4.730 1.00 48.66 188 LYS A N 1
ATOM 1415 C CA . LYS A 1 188 ? 66.522 -7.103 -4.992 1.00 48.66 188 LYS A CA 1
ATOM 1416 C C . LYS A 1 188 ? 67.377 -6.760 -6.220 1.00 48.66 188 LYS A C 1
ATOM 1418 O O . LYS A 1 188 ? 68.474 -7.279 -6.346 1.00 48.66 188 LYS A O 1
ATOM 1423 N N . THR A 1 189 ? 66.913 -5.864 -7.089 1.00 50.97 189 THR A N 1
ATOM 1424 C CA . THR A 1 189 ? 67.607 -5.452 -8.326 1.00 50.97 189 THR A CA 1
ATOM 1425 C C . THR A 1 189 ? 68.529 -4.237 -8.150 1.00 50.97 189 THR A C 1
ATOM 1427 O O . THR A 1 189 ? 68.958 -3.659 -9.140 1.00 50.97 189 THR A O 1
ATOM 1430 N N . ARG A 1 190 ? 68.809 -3.799 -6.913 1.00 49.44 190 ARG A N 1
ATOM 1431 C CA . ARG A 1 190 ? 69.677 -2.635 -6.619 1.00 49.44 190 ARG A CA 1
ATOM 1432 C C . ARG A 1 190 ? 71.015 -2.975 -5.951 1.00 49.44 190 ARG A C 1
ATOM 1434 O O . ARG A 1 190 ? 71.720 -2.059 -5.543 1.00 49.44 190 ARG A O 1
ATOM 1441 N N . TYR A 1 191 ? 71.350 -4.257 -5.839 1.00 50.59 191 TYR A N 1
ATOM 1442 C CA . T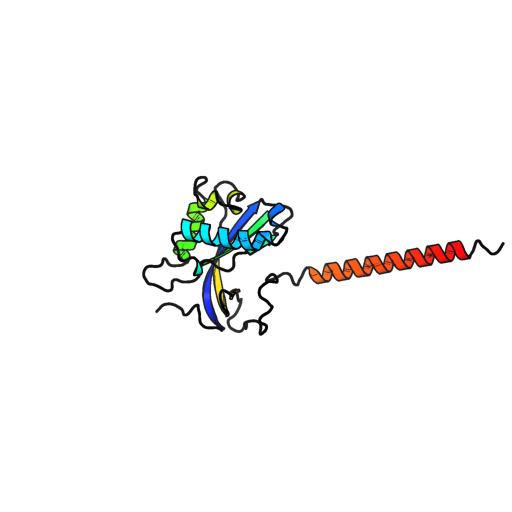YR A 1 191 ? 72.635 -4.721 -5.313 1.00 50.59 191 TYR A CA 1
ATOM 1443 C C . TYR A 1 191 ? 73.298 -5.685 -6.300 1.00 50.59 191 TYR A C 1
ATOM 1445 O O . TYR A 1 191 ? 73.501 -6.850 -5.974 1.00 50.59 191 TYR A O 1
ATOM 1453 N N . GLU A 1 192 ? 73.593 -5.195 -7.500 1.00 43.12 192 GLU A N 1
ATOM 1454 C CA . GLU A 1 192 ? 74.683 -5.681 -8.356 1.00 43.12 192 GLU A CA 1
ATOM 1455 C C . GLU A 1 192 ? 75.369 -4.473 -8.994 1.00 43.12 192 GLU A C 1
ATOM 1457 O O . GLU A 1 192 ? 74.639 -3.524 -9.372 1.00 43.12 192 GLU A O 1
#